Protein AF-A0A016WR14-F1 (afdb_monomer_lite)

Organism: NCBI:txid53326

Sequence (195 aa):
MCVYALDHVSLSLRLIMVVVATSSATGEHRYDVADDSHSAPVRPAAIIALNALHQILLDENDVYLLALLAPLADCEDDLGDEETQKLPLRLQYYEGKREDSVEVRQKLVEALYQLCATKHGREHLREKGAYAILRELDKATEGPAGFQPGMVNESGMKLLAAQQEHTLHALIGILIRHEDEMAIDVNVESLRSLQ

Secondary structure (DSSP, 8-state):
--SHHHHHHHHHHHHHHHHHHHTTSS---------------HHHHHHHHHHHHHHHHT-TT-HHHHHHHGGG--TT----HHHHHHS-TTTTT------S-HHHHHHHHHHHHHHTTSHHHHHHHHHTTHHHHHHHHHHHHHSTTS--TT-S-SSSHHHHHHHHHHHHHHHHHHHHS-HHHHPPPTT---GGG--

pLDDT: mean 72.84, std 23.34, range [28.61, 97.31]

Foldseek 3Di:
DPPVVVVVLVVLVVVVVVVVVVVVPPDDDDDDDDDDDDDPCPPPVVLVVLVVVLCVQLDPQCPNVCSLLLLLAAPPQPADPVLLVQADPCSNPDHDHHNPDPVSNLVSLVVLLSLLVDPVSLVSCLSNNVLSSLVSSLVVCPDPPNDDPPDDDDDPVVVVVVVSNVSSVVSNVSNVDDVVVVDDDPPDDDPVVVD

Structure (mmCIF, N/CA/C/O backbone):
data_AF-A0A016WR14-F1
#
_entry.id   AF-A0A016WR14-F1
#
loop_
_atom_site.group_PDB
_atom_site.id
_atom_site.type_symbol
_atom_site.label_atom_id
_atom_site.label_alt_id
_atom_site.label_comp_id
_atom_site.label_asym_id
_atom_site.label_entity_id
_atom_site.label_seq_id
_atom_site.pdbx_PDB_ins_code
_atom_site.Cartn_x
_atom_site.Cartn_y
_atom_site.Cartn_z
_atom_site.occupancy
_atom_site.B_iso_or_equiv
_atom_site.auth_seq_id
_atom_site.auth_comp_id
_atom_site.auth_asym_id
_atom_site.auth_atom_id
_atom_site.pdbx_PDB_model_num
ATOM 1 N N . MET A 1 1 ? 1.845 -19.978 -22.361 1.00 36.78 1 MET A N 1
ATOM 2 C CA . MET A 1 1 ? 1.240 -20.208 -21.028 1.00 36.78 1 MET A CA 1
ATOM 3 C C . MET A 1 1 ? 0.901 -18.904 -20.282 1.00 36.78 1 MET A C 1
ATOM 5 O O . MET A 1 1 ? 0.662 -18.953 -19.088 1.00 36.78 1 MET A O 1
ATOM 9 N N . CYS A 1 2 ? 0.774 -17.754 -20.964 1.00 30.83 2 CYS A N 1
ATOM 10 C CA . CYS A 1 2 ? 0.589 -16.439 -20.322 1.00 30.83 2 CYS A CA 1
ATOM 11 C C . CYS A 1 2 ? -0.874 -15.940 -20.289 1.00 30.83 2 CYS A C 1
ATOM 13 O O . CYS A 1 2 ? -1.119 -14.750 -20.158 1.00 30.83 2 CYS A O 1
ATOM 15 N N . VAL A 1 3 ? -1.860 -16.827 -20.467 1.00 28.61 3 VAL A N 1
ATOM 16 C CA . VAL A 1 3 ? -3.278 -16.422 -20.596 1.00 28.61 3 VAL A CA 1
ATOM 17 C C . VAL A 1 3 ? -4.034 -16.549 -19.263 1.00 28.61 3 VAL A C 1
ATOM 19 O O . VAL A 1 3 ? -4.950 -15.783 -19.005 1.00 28.61 3 VAL A O 1
ATOM 22 N N . TYR A 1 4 ? -3.590 -17.422 -18.349 1.00 33.47 4 TYR A N 1
ATOM 23 C CA . TYR A 1 4 ? -4.280 -17.668 -17.071 1.00 33.47 4 TYR A CA 1
ATOM 24 C C . TYR A 1 4 ? -4.021 -16.615 -15.978 1.00 33.47 4 TYR A C 1
ATOM 26 O O . TYR A 1 4 ? -4.794 -16.527 -15.028 1.00 33.47 4 TYR A O 1
ATOM 34 N N . ALA A 1 5 ? -2.960 -15.808 -16.088 1.00 36.12 5 ALA A N 1
ATOM 35 C CA . ALA A 1 5 ? -2.666 -14.761 -15.103 1.00 36.12 5 ALA A CA 1
ATOM 36 C C . ALA A 1 5 ? -3.574 -13.527 -15.274 1.00 36.12 5 ALA A C 1
ATOM 38 O O . ALA A 1 5 ? -3.966 -12.908 -14.289 1.00 36.12 5 ALA A O 1
ATOM 39 N N . LEU A 1 6 ? -3.970 -13.214 -16.513 1.00 34.97 6 LEU A N 1
ATOM 40 C CA . LEU A 1 6 ? -4.821 -12.062 -16.829 1.00 34.97 6 LEU A CA 1
ATOM 41 C C . LEU A 1 6 ? -6.291 -12.285 -16.429 1.00 34.97 6 LEU A C 1
ATOM 43 O O . LEU A 1 6 ? -6.956 -11.346 -15.989 1.00 34.97 6 LEU A O 1
ATOM 47 N N . ASP A 1 7 ? -6.785 -13.527 -16.484 1.00 34.53 7 ASP A N 1
ATOM 48 C CA . ASP A 1 7 ? -8.169 -13.845 -16.099 1.00 34.53 7 ASP A CA 1
ATOM 49 C C . ASP A 1 7 ? -8.410 -13.738 -14.581 1.00 34.53 7 ASP A C 1
ATOM 51 O O . ASP A 1 7 ? -9.475 -13.288 -14.149 1.00 34.53 7 ASP A O 1
ATOM 55 N N . HIS A 1 8 ? -7.413 -14.063 -13.748 1.00 42.47 8 HIS A N 1
ATOM 56 C CA . HIS A 1 8 ? -7.525 -13.912 -12.290 1.00 42.47 8 HIS A CA 1
ATOM 57 C C . HIS A 1 8 ? -7.481 -12.446 -11.836 1.00 42.47 8 HIS A C 1
ATOM 59 O O . HIS A 1 8 ? -8.205 -12.067 -10.912 1.00 42.47 8 HIS A O 1
ATOM 65 N N . VAL A 1 9 ? -6.699 -11.605 -12.520 1.00 44.97 9 VAL A N 1
ATOM 66 C CA . VAL A 1 9 ? -6.672 -10.153 -12.279 1.00 44.97 9 VAL A CA 1
ATOM 67 C C . VAL A 1 9 ? -8.018 -9.523 -12.672 1.00 44.97 9 VAL A C 1
ATOM 69 O O . VAL A 1 9 ? -8.554 -8.703 -11.926 1.00 44.97 9 VAL A O 1
ATOM 72 N N . SER A 1 10 ? -8.644 -9.984 -13.765 1.00 41.88 10 SER A N 1
ATOM 73 C CA . SER A 1 10 ? -9.967 -9.510 -14.208 1.00 41.88 10 SER A CA 1
ATOM 74 C C . SER A 1 10 ? -11.093 -9.798 -13.201 1.00 41.88 10 SER A C 1
ATOM 76 O O . SER A 1 10 ? -11.962 -8.948 -12.984 1.00 41.88 10 SER A O 1
ATOM 78 N N . LEU A 1 11 ? -11.076 -10.960 -12.533 1.00 40.50 11 LEU A N 1
ATOM 79 C CA . LEU A 1 11 ? -12.052 -11.272 -11.478 1.00 40.50 11 LEU A CA 1
ATOM 80 C C . LEU A 1 11 ? -11.843 -10.430 -10.210 1.00 40.50 11 LEU A C 1
ATOM 82 O O . LEU A 1 11 ? -12.826 -10.000 -9.605 1.00 40.50 11 LEU A O 1
ATOM 86 N N . SER A 1 12 ? -10.590 -10.163 -9.831 1.00 46.00 12 SER A N 1
ATOM 87 C CA . SER A 1 12 ? -10.273 -9.356 -8.646 1.00 46.00 12 SER A CA 1
ATOM 88 C C . SER A 1 12 ? -10.684 -7.887 -8.834 1.00 46.00 12 SER A C 1
ATOM 90 O O . SER A 1 12 ? -11.318 -7.298 -7.958 1.00 46.00 12 SER A O 1
ATOM 92 N N . LEU A 1 13 ? -10.467 -7.320 -10.032 1.00 44.22 13 LEU A N 1
ATOM 93 C CA . LEU A 1 13 ? -10.955 -5.977 -10.382 1.00 44.22 13 LEU A CA 1
ATOM 94 C C . LEU A 1 13 ? -12.489 -5.874 -10.403 1.00 44.22 13 LEU A C 1
ATOM 96 O O . LEU A 1 13 ? -13.036 -4.837 -10.022 1.00 44.22 13 LEU A O 1
ATOM 100 N N . ARG A 1 14 ? -13.208 -6.939 -10.790 1.00 42.03 14 ARG A N 1
ATOM 101 C CA . ARG A 1 14 ? -14.681 -6.962 -10.701 1.00 42.03 14 ARG A CA 1
ATOM 102 C C . ARG A 1 14 ? -15.169 -6.905 -9.256 1.00 42.03 14 ARG A C 1
ATOM 104 O O . ARG A 1 14 ? -16.174 -6.249 -8.996 1.00 42.03 14 ARG A O 1
ATOM 111 N N . LEU A 1 15 ? -14.457 -7.534 -8.320 1.00 42.19 15 LEU A N 1
ATOM 112 C CA . LEU A 1 15 ? -14.795 -7.472 -6.897 1.00 42.19 15 LEU A CA 1
ATOM 113 C C . LEU A 1 15 ? -14.558 -6.062 -6.325 1.00 42.19 15 LEU A C 1
ATOM 115 O O . LEU A 1 15 ? -15.411 -5.547 -5.604 1.00 42.19 15 LEU A O 1
ATOM 119 N N . ILE A 1 16 ? -13.472 -5.397 -6.737 1.00 49.22 16 ILE A N 1
ATOM 120 C CA . ILE A 1 16 ? -13.176 -3.997 -6.379 1.00 49.22 16 ILE A CA 1
ATOM 121 C C . ILE A 1 16 ? -14.274 -3.051 -6.899 1.00 49.22 16 ILE A C 1
ATOM 123 O O . ILE A 1 16 ? -14.754 -2.195 -6.155 1.00 49.22 16 ILE A O 1
ATOM 127 N N . MET A 1 17 ? -14.747 -3.238 -8.138 1.00 42.34 17 MET A N 1
ATOM 128 C CA . MET A 1 17 ? -15.849 -2.435 -8.688 1.00 42.34 17 MET A CA 1
ATOM 129 C C . MET A 1 17 ? -17.176 -2.640 -7.943 1.00 42.34 17 MET A C 1
ATOM 131 O O . MET A 1 17 ? -17.918 -1.676 -7.769 1.00 42.34 17 MET A O 1
ATOM 135 N N . VAL A 1 18 ? -17.475 -3.856 -7.470 1.00 44.59 18 VAL A N 1
ATOM 136 C CA . VAL A 1 18 ? -18.697 -4.123 -6.689 1.00 44.59 18 VAL A CA 1
ATOM 137 C C . VAL A 1 18 ? -18.649 -3.414 -5.333 1.00 44.59 18 VAL A C 1
ATOM 139 O O . VAL A 1 18 ? -19.642 -2.800 -4.944 1.00 44.59 18 VAL A O 1
ATOM 142 N N . VAL A 1 19 ? -17.503 -3.415 -4.642 1.00 47.03 19 VAL A N 1
ATOM 143 C CA . VAL A 1 19 ? -17.375 -2.708 -3.355 1.00 47.03 19 VAL A CA 1
ATOM 144 C C . VAL A 1 19 ? -17.515 -1.193 -3.546 1.00 47.03 19 VAL A C 1
ATOM 146 O O . VAL A 1 19 ? -18.291 -0.564 -2.827 1.00 47.03 19 VAL A O 1
ATOM 149 N N . VAL A 1 20 ? -16.875 -0.608 -4.566 1.00 42.66 20 VAL A N 1
ATOM 150 C CA . VAL A 1 20 ? -16.993 0.837 -4.852 1.00 42.66 20 VAL A CA 1
ATOM 151 C C . VAL A 1 20 ? -18.416 1.224 -5.295 1.00 42.66 20 VAL A C 1
ATOM 153 O O . VAL A 1 20 ? -18.928 2.261 -4.870 1.00 42.66 20 VAL A O 1
ATOM 156 N N . ALA A 1 21 ? -19.104 0.384 -6.079 1.00 38.44 21 ALA A N 1
ATOM 157 C CA . ALA A 1 21 ? -20.460 0.666 -6.565 1.00 38.44 21 ALA A CA 1
ATOM 158 C C . ALA A 1 21 ? -21.523 0.691 -5.451 1.00 38.44 21 ALA A C 1
ATOM 160 O O . ALA A 1 21 ? -22.470 1.476 -5.531 1.00 38.44 21 ALA A O 1
ATOM 161 N N . THR A 1 22 ? -21.361 -0.096 -4.380 1.00 38.59 22 THR A N 1
ATOM 162 C CA . THR A 1 22 ? -22.308 -0.065 -3.245 1.00 38.59 22 THR A CA 1
ATOM 163 C C . THR A 1 22 ? -22.276 1.245 -2.453 1.00 38.59 22 THR A C 1
ATOM 165 O O . THR A 1 22 ? -23.245 1.555 -1.764 1.00 38.59 22 THR A O 1
ATOM 168 N N . SER A 1 23 ? -21.228 2.061 -2.610 1.00 41.38 23 SER A N 1
ATOM 169 C CA . SER A 1 23 ? -21.127 3.382 -1.974 1.00 41.38 23 SER A CA 1
ATOM 170 C C . SER A 1 23 ? -21.892 4.481 -2.734 1.00 41.38 23 SER A C 1
ATOM 172 O O . SER A 1 23 ? -22.197 5.530 -2.175 1.00 41.38 23 SER A O 1
ATOM 174 N N . SER A 1 24 ? -22.243 4.254 -4.009 1.00 35.06 24 SER A N 1
ATOM 175 C CA . SER A 1 24 ? -22.880 5.271 -4.865 1.00 35.06 24 SER A CA 1
ATOM 176 C C . SER A 1 24 ? -24.410 5.137 -4.965 1.00 35.06 24 SER A C 1
ATOM 178 O O . SER A 1 24 ? -25.079 6.055 -5.426 1.00 35.06 24 SER A O 1
ATOM 180 N N . ALA A 1 25 ? -24.994 4.026 -4.498 1.00 36.09 25 ALA A N 1
ATOM 181 C CA . ALA A 1 25 ? -26.423 3.731 -4.668 1.00 36.09 25 ALA A CA 1
ATOM 182 C C . ALA A 1 25 ? -27.360 4.310 -3.583 1.00 36.09 25 ALA A C 1
ATOM 184 O O . ALA A 1 25 ? -28.572 4.116 -3.661 1.00 36.09 25 ALA A O 1
ATOM 185 N N . THR A 1 26 ? -26.859 5.046 -2.588 1.00 39.09 26 THR A N 1
ATOM 18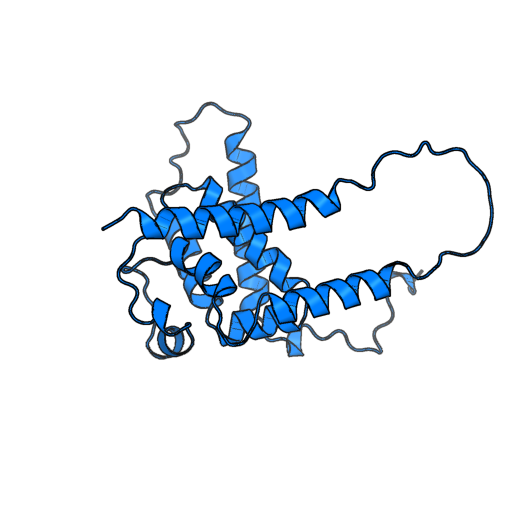6 C CA . THR A 1 26 ? -27.704 5.754 -1.606 1.00 39.09 26 THR A CA 1
ATOM 187 C C . THR A 1 26 ? -27.703 7.251 -1.897 1.00 39.09 26 THR A C 1
ATOM 189 O O . THR A 1 26 ? -27.057 8.027 -1.196 1.00 39.09 26 THR A O 1
ATOM 192 N N . GLY A 1 27 ? -28.376 7.658 -2.974 1.00 40.03 27 GLY A N 1
ATOM 193 C CA . GLY A 1 27 ? -28.281 9.032 -3.464 1.00 40.03 27 GLY A CA 1
ATOM 194 C C . GLY A 1 27 ? -29.479 9.550 -4.250 1.00 40.03 27 GLY A C 1
ATOM 195 O O . GLY A 1 27 ? -29.280 10.415 -5.085 1.00 40.03 27 GLY A O 1
ATOM 196 N N . GLU A 1 28 ? -30.703 9.082 -3.998 1.00 40.88 28 GLU A N 1
ATOM 197 C CA . GLU A 1 28 ? -31.915 9.738 -4.511 1.00 40.88 28 GLU A CA 1
ATOM 198 C C . GLU A 1 28 ? -33.052 9.643 -3.487 1.00 40.88 28 GLU A C 1
ATOM 200 O O . GLU A 1 28 ? -33.828 8.694 -3.469 1.00 40.88 28 GLU A O 1
ATOM 205 N N . HIS A 1 29 ? -33.161 10.647 -2.615 1.00 32.66 29 HIS A N 1
ATOM 206 C CA . HIS A 1 29 ? -34.467 11.083 -2.122 1.00 32.66 29 HIS A CA 1
ATOM 207 C C . HIS A 1 29 ? -34.407 12.539 -1.646 1.00 32.66 29 HIS A C 1
ATOM 209 O O . HIS A 1 29 ? -33.922 12.856 -0.566 1.00 32.66 29 HIS A O 1
ATOM 215 N N . ARG A 1 30 ? -34.880 13.416 -2.539 1.00 30.58 30 ARG A N 1
ATOM 216 C CA . ARG A 1 30 ? -35.682 14.625 -2.296 1.00 30.58 30 ARG A CA 1
ATOM 217 C C . ARG A 1 30 ? -35.795 15.044 -0.819 1.00 30.58 30 ARG A C 1
ATOM 219 O O . ARG A 1 30 ? -36.544 14.437 -0.061 1.00 30.58 30 ARG A O 1
ATOM 226 N N . TYR A 1 31 ? -35.096 16.117 -0.452 1.00 34.62 31 TYR A N 1
ATOM 227 C CA . TYR A 1 31 ? -35.290 16.800 0.824 1.00 34.62 31 TYR A CA 1
ATOM 228 C C . TYR A 1 31 ? -36.627 17.550 0.806 1.00 34.62 31 TYR A C 1
ATOM 230 O O . TYR A 1 31 ? -36.730 18.607 0.189 1.00 34.62 31 TYR A O 1
ATOM 238 N N . ASP A 1 32 ? -37.625 17.006 1.497 1.00 30.73 32 ASP A N 1
ATOM 239 C CA . ASP A 1 32 ? -38.736 17.785 2.040 1.00 30.73 32 ASP A CA 1
ATOM 240 C C . ASP A 1 32 ? -38.505 17.955 3.551 1.00 30.73 32 ASP A C 1
ATOM 242 O O . ASP A 1 32 ? -38.122 17.024 4.260 1.00 30.73 32 ASP A O 1
ATOM 246 N N . VAL A 1 33 ? -38.663 19.195 4.010 1.00 45.97 33 VAL A N 1
ATOM 247 C CA . VAL A 1 33 ? -38.400 19.663 5.376 1.00 45.97 33 VAL A CA 1
ATOM 248 C C . VAL A 1 33 ? -39.467 19.129 6.333 1.00 45.97 33 VAL A C 1
ATOM 250 O O . VAL A 1 33 ? -40.642 19.455 6.174 1.00 45.97 33 VAL A O 1
ATOM 253 N N . ALA A 1 34 ? -39.054 18.396 7.369 1.00 37.31 34 ALA A N 1
ATOM 254 C CA . ALA A 1 34 ? -39.805 18.270 8.614 1.00 37.31 34 ALA A CA 1
ATOM 255 C C . ALA A 1 34 ? -38.862 17.987 9.798 1.00 37.31 34 ALA A C 1
ATOM 257 O O . ALA A 1 34 ? -38.029 17.086 9.767 1.00 37.31 34 ALA A O 1
ATOM 258 N N . ASP A 1 35 ? -39.023 18.840 10.798 1.00 45.78 35 ASP A N 1
ATOM 259 C CA . ASP A 1 35 ? -38.523 18.835 12.170 1.00 45.78 35 ASP A CA 1
ATOM 260 C C . ASP A 1 35 ? -38.813 17.499 12.889 1.00 45.78 35 ASP A C 1
ATOM 262 O O . ASP A 1 35 ? -39.954 17.054 12.825 1.00 45.78 35 ASP A O 1
ATOM 266 N N . ASP A 1 36 ? -37.814 16.847 13.509 1.00 39.31 36 ASP A N 1
ATOM 267 C CA . ASP A 1 36 ? -37.863 16.336 14.898 1.00 39.31 36 ASP A CA 1
ATOM 268 C C . ASP A 1 36 ? -36.581 15.556 15.300 1.00 39.31 36 ASP A C 1
ATOM 270 O O . ASP A 1 36 ? -35.877 14.918 14.515 1.00 39.31 36 ASP A O 1
ATOM 274 N N . SER A 1 37 ? -36.306 15.631 16.591 1.00 48.09 37 SER A N 1
ATOM 275 C CA . SER A 1 37 ? -35.214 15.116 17.409 1.00 48.09 37 SER A CA 1
ATOM 276 C C . SER A 1 37 ? -34.992 13.583 17.423 1.00 48.09 37 SER A C 1
ATOM 278 O O . SER A 1 37 ? -35.771 12.845 18.010 1.00 48.09 37 SER A O 1
ATOM 280 N N . HIS A 1 38 ? -33.861 13.104 16.875 1.00 46.00 38 HIS A N 1
ATOM 281 C CA . HIS A 1 38 ? -32.998 11.996 17.370 1.00 46.00 38 HIS A CA 1
ATOM 282 C C . HIS A 1 38 ? -32.020 11.561 16.260 1.00 46.00 38 HIS A C 1
ATOM 284 O O . HIS A 1 38 ? -32.369 10.798 15.359 1.00 46.00 38 HIS A O 1
ATOM 290 N N . SER A 1 39 ? -30.758 11.997 16.325 1.00 43.06 39 SER A N 1
ATOM 291 C CA . SER A 1 39 ? -29.703 11.484 15.443 1.00 43.06 39 SER A CA 1
ATOM 292 C C . SER A 1 39 ? -29.273 10.083 15.898 1.00 43.06 39 SER A C 1
ATOM 294 O O . SER A 1 39 ? -28.400 9.906 16.746 1.00 43.06 39 SER A O 1
ATOM 296 N N . ALA A 1 40 ? -29.920 9.058 15.344 1.00 46.12 40 ALA A N 1
ATOM 297 C CA . ALA A 1 40 ? -29.561 7.662 15.575 1.00 46.12 40 ALA A CA 1
ATOM 298 C C . ALA A 1 40 ? -28.073 7.383 15.237 1.00 46.12 40 ALA A C 1
ATOM 300 O O . ALA A 1 40 ? -27.511 7.994 14.319 1.00 46.12 40 ALA A O 1
ATOM 301 N N . PRO A 1 41 ? -27.412 6.439 15.934 1.00 47.00 41 PRO A N 1
ATOM 302 C CA . PRO A 1 41 ? -25.995 6.144 15.761 1.00 47.00 41 PRO A CA 1
ATOM 303 C C . PRO A 1 41 ? -25.779 5.295 14.499 1.00 47.00 41 PRO A C 1
ATOM 305 O O . PRO A 1 41 ? -25.561 4.091 14.565 1.00 47.00 41 PRO A O 1
ATOM 308 N N . VAL A 1 42 ? -25.810 5.919 13.322 1.00 50.81 42 VAL A N 1
ATOM 309 C CA . VAL A 1 42 ? -25.504 5.233 12.048 1.00 50.81 42 VAL A CA 1
ATOM 310 C C . VAL A 1 42 ? -23.995 4.933 11.921 1.00 50.81 42 VAL A C 1
ATOM 312 O O . VAL A 1 42 ? -23.577 4.020 11.215 1.00 50.81 42 VAL A O 1
ATOM 315 N N . ARG A 1 43 ? -23.151 5.665 12.661 1.00 50.06 43 ARG A N 1
ATOM 316 C CA . ARG A 1 43 ? -21.680 5.616 12.566 1.00 50.06 43 ARG A CA 1
ATOM 317 C C . ARG A 1 43 ? -20.999 4.349 13.122 1.00 50.06 43 ARG A C 1
ATOM 319 O O . ARG A 1 43 ? -20.110 3.849 12.436 1.00 50.06 43 ARG A O 1
ATOM 326 N N . PRO A 1 44 ? -21.353 3.800 14.302 1.00 59.03 44 PRO A N 1
ATOM 327 C CA . PRO A 1 44 ? -20.662 2.621 14.829 1.00 59.03 44 PRO A CA 1
ATOM 328 C C . PRO A 1 44 ? -20.889 1.372 13.970 1.00 59.03 44 PRO A C 1
ATOM 330 O O . PRO A 1 44 ? -19.944 0.625 13.744 1.00 59.03 44 PRO A O 1
ATOM 333 N N . ALA A 1 45 ? -22.094 1.174 13.424 1.00 58.94 45 ALA A N 1
ATOM 334 C CA . ALA A 1 45 ? -22.398 0.006 12.594 1.00 58.94 45 ALA A CA 1
ATOM 335 C C . ALA A 1 45 ? -21.550 -0.040 11.310 1.00 58.94 45 ALA A C 1
ATOM 337 O O . ALA A 1 45 ? -21.037 -1.099 10.954 1.00 58.94 45 ALA A O 1
ATOM 338 N N . ALA A 1 46 ? -21.342 1.109 10.656 1.00 61.22 46 ALA A N 1
ATOM 339 C CA . ALA A 1 46 ? -20.516 1.203 9.453 1.00 61.22 46 ALA A CA 1
ATOM 340 C C . ALA A 1 46 ? -19.032 0.905 9.734 1.00 61.22 46 ALA A C 1
ATOM 342 O O . ALA A 1 46 ? -18.403 0.160 8.988 1.00 61.22 46 ALA A O 1
ATOM 343 N N . ILE A 1 47 ? -18.479 1.432 10.834 1.00 63.12 47 ILE A N 1
ATOM 344 C CA . ILE A 1 47 ? -17.083 1.173 11.230 1.00 63.12 47 ILE A CA 1
ATOM 345 C C . ILE A 1 47 ? -16.888 -0.302 11.608 1.00 63.12 47 ILE A C 1
ATOM 347 O O . ILE A 1 47 ? -15.890 -0.911 11.225 1.00 63.12 47 ILE A O 1
ATOM 351 N N . ILE A 1 48 ? -17.849 -0.894 12.324 1.00 64.06 48 ILE A N 1
ATOM 352 C CA . ILE A 1 48 ? -17.826 -2.319 12.685 1.00 64.06 48 ILE A CA 1
ATOM 353 C C . ILE A 1 48 ? -17.862 -3.192 11.425 1.00 64.06 48 ILE A C 1
ATOM 355 O O . ILE A 1 48 ? -17.060 -4.117 11.303 1.00 64.06 48 ILE A O 1
ATOM 359 N N . ALA A 1 49 ? -18.743 -2.876 10.470 1.00 75.00 49 ALA A N 1
ATOM 360 C CA . ALA A 1 49 ? -18.833 -3.595 9.201 1.00 75.00 49 ALA A CA 1
ATOM 361 C C . ALA A 1 49 ? -17.539 -3.481 8.378 1.00 75.00 49 ALA A C 1
ATOM 363 O O . ALA A 1 49 ? -17.071 -4.479 7.834 1.00 75.00 49 ALA A O 1
ATOM 364 N N . LEU A 1 50 ? -16.926 -2.293 8.340 1.00 75.25 50 LEU A N 1
ATOM 365 C CA . LEU A 1 50 ? -15.657 -2.071 7.648 1.00 75.25 50 LEU A CA 1
ATOM 366 C C . LEU A 1 50 ? -14.515 -2.884 8.272 1.00 75.25 50 LEU A C 1
ATOM 368 O O . LEU A 1 50 ? -13.745 -3.512 7.553 1.00 75.25 50 LEU A O 1
ATOM 372 N N . ASN A 1 51 ? -14.431 -2.921 9.605 1.00 77.56 51 ASN A N 1
ATOM 373 C CA . ASN A 1 51 ? -13.415 -3.707 10.305 1.00 77.56 51 ASN A CA 1
ATOM 374 C C . ASN A 1 51 ? -13.564 -5.211 10.033 1.00 77.56 51 ASN A C 1
ATOM 376 O O . ASN A 1 51 ? -12.572 -5.891 9.784 1.00 77.56 51 ASN A O 1
ATOM 380 N N . ALA A 1 52 ? -14.800 -5.719 10.033 1.00 82.94 52 ALA A N 1
ATOM 381 C CA . ALA A 1 52 ? -15.073 -7.110 9.683 1.00 82.94 52 ALA A CA 1
ATOM 382 C C . ALA A 1 52 ? -14.692 -7.418 8.225 1.00 82.94 52 ALA A C 1
ATOM 384 O O . ALA A 1 52 ? -14.101 -8.459 7.955 1.00 82.94 52 ALA A O 1
ATOM 385 N N . LEU A 1 53 ? -14.974 -6.506 7.287 1.00 89.44 53 LEU A N 1
ATOM 386 C 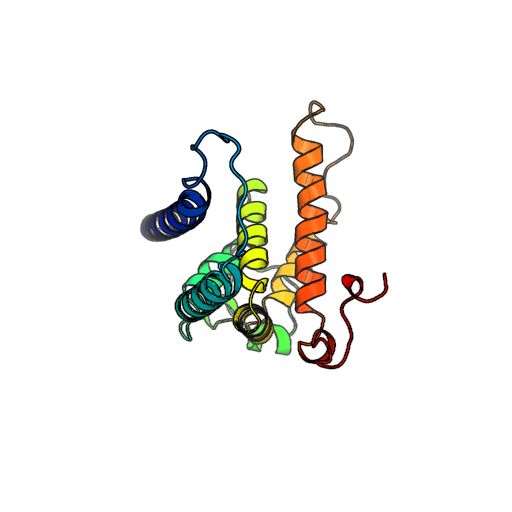CA . LEU A 1 53 ? -14.603 -6.682 5.883 1.00 89.44 53 LEU A CA 1
ATOM 387 C C . LEU A 1 53 ? -13.083 -6.686 5.686 1.00 89.44 53 LEU A C 1
ATOM 389 O O . LEU A 1 53 ? -12.569 -7.534 4.961 1.00 89.44 53 LEU A O 1
ATOM 393 N N . HIS A 1 54 ? -12.355 -5.776 6.337 1.00 91.25 54 HIS A N 1
ATOM 394 C CA . HIS A 1 54 ? -10.896 -5.730 6.227 1.00 91.25 54 HIS A CA 1
ATOM 395 C C . HIS A 1 54 ? -10.235 -6.989 6.787 1.00 91.25 54 HIS A C 1
ATOM 397 O O . HIS A 1 54 ? -9.291 -7.457 6.173 1.00 91.25 54 HIS A O 1
ATOM 403 N N . GLN A 1 55 ? -10.766 -7.583 7.860 1.00 92.06 55 GLN A N 1
ATOM 404 C CA . GLN A 1 55 ? -10.280 -8.876 8.368 1.00 92.06 55 GLN A CA 1
ATOM 405 C C . GLN A 1 55 ? -10.461 -10.026 7.372 1.00 92.06 55 GLN A C 1
ATOM 407 O O . GLN A 1 55 ? -9.670 -10.960 7.358 1.00 92.06 55 GLN A O 1
ATOM 412 N N . ILE A 1 56 ? -11.499 -9.972 6.532 1.00 92.62 56 ILE A N 1
ATOM 413 C CA . ILE A 1 56 ? -11.734 -10.983 5.492 1.00 92.62 56 ILE A CA 1
ATOM 414 C C . ILE A 1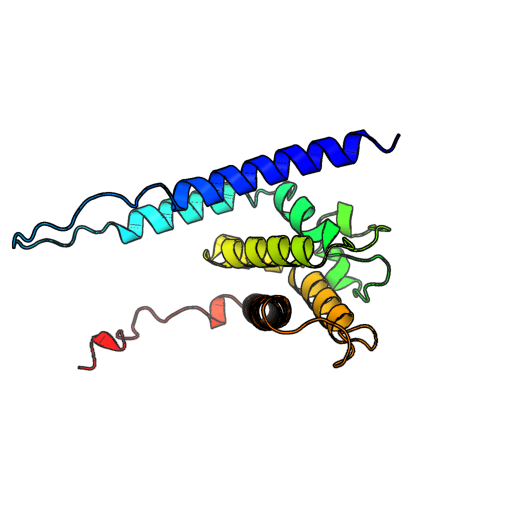 56 ? -10.817 -10.746 4.286 1.00 92.62 56 ILE A C 1
ATOM 416 O O . ILE A 1 56 ? -10.315 -11.699 3.699 1.00 92.62 56 ILE A O 1
ATOM 420 N N . LEU A 1 57 ? -10.626 -9.485 3.888 1.00 92.56 57 LEU A N 1
ATOM 421 C CA . LEU A 1 57 ? -9.774 -9.126 2.751 1.00 92.56 57 LEU A CA 1
ATOM 422 C C . LEU A 1 57 ? -8.280 -9.271 3.069 1.00 92.56 57 LEU A C 1
ATOM 424 O O . LEU A 1 57 ? -7.501 -9.595 2.179 1.00 92.56 57 LEU A O 1
ATOM 428 N N . LEU A 1 58 ? -7.880 -9.011 4.312 1.00 95.50 58 LEU A N 1
ATOM 429 C CA . LEU A 1 58 ? -6.506 -9.101 4.806 1.00 95.50 58 LEU A CA 1
ATOM 430 C C . LEU A 1 58 ? -6.358 -10.336 5.694 1.00 95.50 58 LEU A C 1
ATOM 432 O O . LEU A 1 58 ? -5.984 -10.259 6.860 1.00 95.50 58 LEU A O 1
ATOM 436 N N . ASP A 1 59 ? -6.709 -11.484 5.122 1.00 92.56 59 ASP A N 1
ATOM 437 C CA . ASP A 1 59 ? -6.551 -12.769 5.783 1.00 92.56 59 ASP A CA 1
ATOM 438 C C . ASP A 1 59 ? -5.082 -13.227 5.799 1.00 92.56 59 ASP A C 1
ATOM 440 O O . ASP A 1 59 ? -4.195 -12.650 5.167 1.00 92.56 59 ASP A O 1
ATOM 444 N N . GLU A 1 60 ? -4.812 -14.315 6.517 1.00 91.06 60 GLU A N 1
ATOM 445 C CA . GLU A 1 60 ? -3.461 -14.870 6.662 1.00 91.06 60 GLU A CA 1
ATOM 446 C C . GLU A 1 60 ? -2.849 -15.365 5.340 1.00 91.06 60 GLU A C 1
ATOM 448 O O . GLU A 1 60 ? -1.632 -15.530 5.251 1.00 91.06 60 GLU A O 1
ATOM 453 N N . ASN A 1 61 ? -3.671 -15.610 4.312 1.00 91.88 61 ASN A N 1
ATOM 454 C CA . ASN A 1 61 ? -3.198 -16.078 3.010 1.00 91.88 61 ASN A CA 1
ATOM 455 C C . ASN A 1 61 ? -2.607 -14.947 2.157 1.00 91.88 61 ASN A C 1
ATOM 457 O O . ASN A 1 61 ? -1.982 -15.229 1.131 1.00 91.88 61 ASN A O 1
ATOM 461 N N . ASP A 1 62 ? -2.835 -13.686 2.539 1.00 93.25 62 ASP A N 1
ATOM 462 C CA . ASP A 1 62 ? -2.357 -12.476 1.865 1.00 93.25 62 ASP A CA 1
ATOM 463 C C . ASP A 1 62 ? -2.712 -12.391 0.372 1.00 93.25 62 ASP A C 1
ATOM 465 O O . ASP A 1 62 ? -2.127 -11.592 -0.356 1.00 93.25 62 ASP A O 1
ATOM 469 N N . VAL A 1 63 ? -3.657 -13.193 -0.132 1.00 94.06 63 VAL A N 1
ATOM 470 C CA . VAL A 1 63 ? -3.904 -13.311 -1.582 1.00 94.06 63 VAL A CA 1
ATOM 471 C C . VAL A 1 63 ? -4.338 -11.972 -2.169 1.00 94.06 63 VAL A C 1
ATOM 473 O O . VAL A 1 63 ? -3.867 -11.574 -3.236 1.00 94.06 63 VAL A O 1
ATOM 476 N N . TYR A 1 64 ? -5.219 -11.265 -1.463 1.00 94.56 64 TYR A N 1
ATOM 477 C CA . TYR A 1 64 ? -5.708 -9.962 -1.892 1.00 94.56 64 TYR A CA 1
ATOM 478 C C . TYR A 1 64 ? -4.632 -8.881 -1.764 1.00 94.56 64 TYR A C 1
ATOM 480 O O . TYR A 1 64 ? -4.388 -8.151 -2.722 1.00 94.56 64 TYR A O 1
ATOM 488 N N . LEU A 1 65 ? -3.939 -8.816 -0.621 1.00 96.00 65 LEU A N 1
ATOM 489 C CA . LEU A 1 65 ? -2.852 -7.856 -0.419 1.00 96.00 65 LEU A CA 1
ATOM 490 C C . LEU A 1 65 ? -1.745 -8.037 -1.465 1.00 96.00 65 LEU A C 1
ATOM 492 O O . LEU A 1 65 ? -1.283 -7.066 -2.060 1.00 96.00 65 LEU A O 1
ATOM 496 N N . LEU A 1 66 ? -1.363 -9.283 -1.739 1.00 95.75 66 LEU A N 1
ATOM 497 C CA . LEU A 1 66 ? -0.393 -9.629 -2.768 1.00 95.75 66 LEU A CA 1
ATOM 498 C C . LEU A 1 66 ? -0.834 -9.144 -4.153 1.00 95.75 66 LEU A C 1
ATOM 500 O O . LEU A 1 66 ? -0.012 -8.615 -4.897 1.00 95.75 66 LEU A O 1
ATOM 504 N N . ALA A 1 67 ? -2.114 -9.303 -4.499 1.00 95.62 67 ALA A N 1
ATOM 505 C CA . ALA A 1 67 ? -2.650 -8.832 -5.774 1.00 95.62 67 ALA A CA 1
ATOM 506 C C . ALA A 1 67 ? -2.595 -7.300 -5.913 1.00 95.62 67 ALA A C 1
ATOM 508 O O . ALA A 1 67 ? -2.521 -6.804 -7.036 1.00 95.62 67 ALA A O 1
ATOM 509 N N . LEU A 1 68 ? -2.607 -6.562 -4.796 1.00 97.06 68 LEU A N 1
ATOM 510 C CA . LEU A 1 68 ? -2.428 -5.109 -4.788 1.00 97.06 68 LEU A CA 1
ATOM 511 C C . LEU A 1 68 ? -0.953 -4.693 -4.846 1.00 97.06 68 LEU A C 1
ATOM 513 O O . LEU A 1 68 ? -0.626 -3.734 -5.538 1.00 97.06 68 LEU A O 1
ATOM 517 N N . LEU A 1 69 ? -0.071 -5.393 -4.126 1.00 97.19 69 LEU A N 1
ATOM 518 C CA . LEU A 1 69 ? 1.347 -5.033 -4.011 1.00 97.19 69 LEU A CA 1
ATOM 519 C C . LEU A 1 69 ? 2.190 -5.483 -5.207 1.00 97.19 69 LEU A C 1
ATOM 521 O O . LEU A 1 69 ? 3.073 -4.743 -5.627 1.00 97.19 69 LEU A O 1
ATOM 525 N N . ALA A 1 70 ? 1.932 -6.663 -5.777 1.00 96.75 70 ALA A N 1
ATOM 526 C CA . ALA A 1 70 ? 2.754 -7.202 -6.864 1.00 96.75 70 ALA A CA 1
ATOM 527 C C . ALA A 1 70 ? 2.831 -6.287 -8.101 1.00 96.75 70 ALA A C 1
ATOM 529 O O . ALA A 1 70 ? 3.937 -6.072 -8.589 1.00 96.75 70 ALA A O 1
ATOM 530 N N . PRO A 1 71 ? 1.732 -5.669 -8.582 1.00 96.06 71 PRO A N 1
ATOM 531 C CA . PRO A 1 71 ? 1.811 -4.732 -9.704 1.00 96.06 71 PRO A CA 1
ATOM 532 C C . PRO A 1 71 ? 2.512 -3.405 -9.356 1.00 96.06 71 PRO A C 1
ATOM 534 O O . PRO A 1 71 ? 2.801 -2.614 -10.251 1.00 96.06 71 PRO A O 1
ATOM 537 N N . LEU A 1 72 ? 2.759 -3.125 -8.072 1.00 96.56 72 LEU A N 1
ATOM 538 C CA . LEU A 1 72 ? 3.468 -1.927 -7.606 1.00 96.56 72 LEU A CA 1
ATOM 539 C C . LEU A 1 72 ? 4.965 -2.170 -7.354 1.00 96.56 72 LEU A C 1
ATOM 541 O O . LEU A 1 72 ? 5.716 -1.200 -7.235 1.00 96.56 72 LEU A O 1
ATOM 545 N N . ALA A 1 73 ? 5.384 -3.434 -7.288 1.00 96.62 73 ALA A N 1
ATOM 546 C CA . ALA A 1 73 ? 6.762 -3.848 -7.052 1.00 96.62 73 ALA A CA 1
ATOM 547 C C . ALA A 1 73 ? 7.559 -3.969 -8.360 1.00 96.62 73 ALA A C 1
ATOM 549 O O . ALA A 1 73 ? 7.002 -4.299 -9.412 1.00 96.62 73 ALA A O 1
ATOM 550 N N . ASP A 1 74 ? 8.870 -3.753 -8.279 1.00 95.62 74 ASP A N 1
ATOM 551 C CA . ASP A 1 74 ? 9.828 -4.033 -9.352 1.00 95.62 74 ASP A CA 1
ATOM 552 C C . ASP A 1 74 ? 10.973 -4.916 -8.854 1.00 95.62 74 ASP A C 1
ATOM 554 O O . ASP A 1 74 ? 11.355 -4.850 -7.689 1.00 95.62 74 ASP A O 1
ATOM 558 N N . CYS A 1 75 ? 11.574 -5.705 -9.741 1.00 94.38 75 CYS A N 1
ATOM 559 C CA . CYS A 1 75 ? 12.785 -6.454 -9.411 1.00 94.38 75 CYS A CA 1
ATOM 560 C C . CYS A 1 75 ? 14.026 -5.566 -9.203 1.00 94.38 75 CYS A C 1
ATOM 562 O O . CYS A 1 75 ? 14.995 -6.036 -8.617 1.00 94.38 75 CYS A O 1
ATOM 564 N N . GLU A 1 76 ? 14.019 -4.308 -9.669 1.00 93.50 76 GLU A N 1
ATOM 565 C CA . GLU A 1 76 ? 15.101 -3.343 -9.383 1.00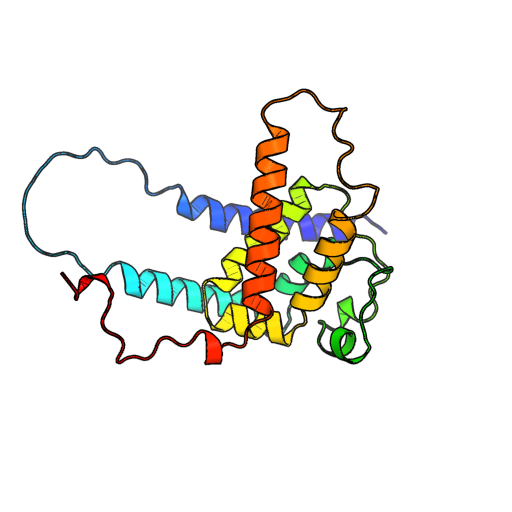 93.50 76 GLU A CA 1
ATOM 566 C C . GLU A 1 76 ? 14.928 -2.613 -8.040 1.00 93.50 76 GLU A C 1
ATOM 568 O O . GLU A 1 76 ? 15.685 -1.685 -7.752 1.00 93.50 76 GLU A O 1
ATOM 573 N N . ASP A 1 77 ? 13.913 -2.967 -7.249 1.00 94.56 77 ASP A N 1
ATOM 574 C CA . ASP A 1 77 ? 13.640 -2.301 -5.978 1.00 94.56 77 ASP A CA 1
ATOM 575 C C . ASP A 1 77 ? 14.732 -2.595 -4.950 1.00 94.56 77 ASP A C 1
ATOM 577 O O . ASP A 1 77 ? 15.098 -3.745 -4.706 1.00 94.56 77 ASP A O 1
ATOM 581 N N . ASP A 1 78 ? 15.240 -1.535 -4.319 1.00 94.56 78 ASP A N 1
ATOM 582 C CA . ASP A 1 78 ? 16.301 -1.628 -3.318 1.00 94.56 78 ASP A CA 1
ATOM 583 C C . ASP A 1 78 ? 15.695 -1.945 -1.945 1.00 94.56 78 ASP A C 1
ATOM 585 O O . ASP A 1 78 ? 15.430 -1.064 -1.117 1.00 94.56 78 ASP A O 1
ATOM 589 N N . LEU A 1 79 ? 15.392 -3.229 -1.747 1.00 95.38 79 LEU A N 1
ATOM 590 C CA . LEU A 1 79 ? 14.815 -3.771 -0.520 1.00 95.38 79 LEU A CA 1
ATOM 591 C C . LEU A 1 79 ? 15.895 -4.488 0.290 1.00 95.38 79 LEU A C 1
ATOM 593 O O . LEU A 1 79 ? 16.508 -5.448 -0.176 1.00 95.38 79 LEU A O 1
ATOM 597 N N . GLY A 1 80 ? 16.101 -4.061 1.536 1.00 94.69 80 GLY A N 1
ATOM 598 C CA . GLY A 1 80 ? 17.014 -4.760 2.444 1.00 94.69 80 GLY A CA 1
ATOM 599 C C . GLY A 1 80 ? 16.497 -6.150 2.841 1.00 94.69 80 GLY A C 1
ATOM 600 O O . GLY A 1 80 ? 15.303 -6.437 2.733 1.00 94.69 80 GLY A O 1
ATOM 601 N N . ASP A 1 81 ? 17.374 -7.003 3.377 1.00 95.19 81 ASP A N 1
ATOM 602 C CA . ASP A 1 81 ? 17.020 -8.374 3.789 1.00 95.19 81 ASP A CA 1
ATOM 603 C C . ASP A 1 81 ? 15.857 -8.406 4.797 1.00 95.19 81 ASP A C 1
ATOM 605 O O . ASP A 1 81 ? 14.919 -9.191 4.655 1.00 95.19 81 ASP A O 1
ATOM 609 N N . GLU A 1 82 ? 15.876 -7.514 5.793 1.00 95.44 82 GLU A N 1
ATOM 610 C CA . GLU A 1 82 ? 14.817 -7.426 6.808 1.00 95.44 82 GLU A CA 1
ATOM 611 C C . GLU A 1 82 ? 13.477 -6.952 6.229 1.00 95.44 82 GLU A C 1
ATOM 613 O O . GLU A 1 82 ? 12.414 -7.342 6.715 1.00 95.44 82 GLU A O 1
ATOM 618 N N . GLU A 1 83 ? 13.507 -6.098 5.203 1.00 95.81 83 GLU A N 1
ATOM 619 C CA . GLU A 1 83 ? 12.300 -5.621 4.524 1.00 95.81 83 GLU A CA 1
ATOM 620 C C . GLU A 1 83 ? 11.722 -6.725 3.646 1.00 95.81 83 GLU A C 1
ATOM 622 O O . GLU A 1 83 ? 10.528 -7.017 3.725 1.00 95.81 83 GLU A O 1
ATOM 627 N N . THR A 1 84 ? 12.588 -7.402 2.893 1.00 95.81 84 THR A N 1
ATOM 628 C CA . THR A 1 84 ? 12.238 -8.543 2.049 1.00 95.81 84 THR A CA 1
ATOM 629 C C . THR A 1 84 ? 11.634 -9.673 2.877 1.00 95.81 84 THR A C 1
ATOM 631 O O . THR A 1 84 ? 10.595 -10.212 2.507 1.00 95.81 84 THR A O 1
ATOM 634 N N . GLN A 1 85 ? 12.199 -9.989 4.046 1.00 96.19 85 GLN A N 1
ATOM 635 C CA . GLN A 1 85 ? 11.696 -11.062 4.909 1.00 96.19 85 GLN A CA 1
ATOM 636 C C . GLN A 1 85 ? 10.261 -10.822 5.415 1.00 96.19 85 GLN A C 1
ATOM 638 O O . GLN A 1 85 ? 9.538 -11.786 5.682 1.00 96.19 85 GLN A O 1
ATOM 643 N N . LYS A 1 86 ? 9.831 -9.559 5.537 1.00 95.88 86 LYS A N 1
ATOM 644 C CA . LYS A 1 86 ? 8.461 -9.200 5.948 1.00 95.88 86 LYS A CA 1
ATOM 645 C C . LYS A 1 86 ? 7.435 -9.390 4.835 1.00 95.88 86 LYS A C 1
ATOM 647 O O . LYS A 1 86 ? 6.250 -9.551 5.122 1.00 95.88 86 LYS A O 1
ATOM 652 N N . LEU A 1 87 ? 7.861 -9.349 3.575 1.00 96.56 87 LEU A N 1
ATOM 653 C CA . LEU A 1 87 ? 6.944 -9.452 2.448 1.00 96.56 87 LEU A CA 1
ATOM 654 C C . LEU A 1 87 ? 6.271 -10.833 2.402 1.00 96.56 87 LEU A C 1
ATOM 656 O O . LEU A 1 87 ? 6.890 -11.837 2.776 1.00 96.56 87 LEU A O 1
ATOM 660 N N . PRO A 1 88 ? 5.034 -10.929 1.876 1.00 94.69 88 PRO A N 1
ATOM 661 C CA . PRO A 1 88 ? 4.429 -12.208 1.526 1.00 94.69 88 PRO A CA 1
ATOM 662 C C . PRO A 1 88 ? 5.387 -13.053 0.680 1.00 94.69 88 PRO A C 1
ATOM 664 O O . PRO A 1 88 ? 6.061 -12.526 -0.203 1.00 94.69 88 PRO A O 1
ATOM 667 N N . LEU A 1 89 ? 5.413 -14.372 0.896 1.00 92.50 89 LEU A N 1
ATOM 668 C CA . LEU A 1 89 ? 6.423 -15.281 0.326 1.00 92.50 89 LEU A CA 1
ATOM 669 C C . LEU A 1 89 ? 6.635 -15.121 -1.192 1.00 92.50 89 LEU A C 1
ATOM 671 O O . LEU A 1 89 ? 7.752 -15.233 -1.685 1.00 92.50 89 LEU A O 1
ATOM 675 N N . ARG A 1 90 ? 5.562 -14.842 -1.942 1.00 91.62 90 ARG A N 1
ATOM 676 C CA . ARG A 1 90 ? 5.620 -14.642 -3.399 1.00 91.62 90 ARG A CA 1
ATOM 677 C C . ARG A 1 90 ? 6.329 -13.354 -3.827 1.00 91.62 90 ARG A C 1
ATOM 679 O O . ARG A 1 90 ? 6.799 -13.305 -4.956 1.00 91.62 90 ARG A O 1
ATOM 686 N N . LEU A 1 91 ? 6.393 -12.340 -2.964 1.00 95.06 91 LEU A N 1
ATOM 687 C CA . LEU A 1 91 ? 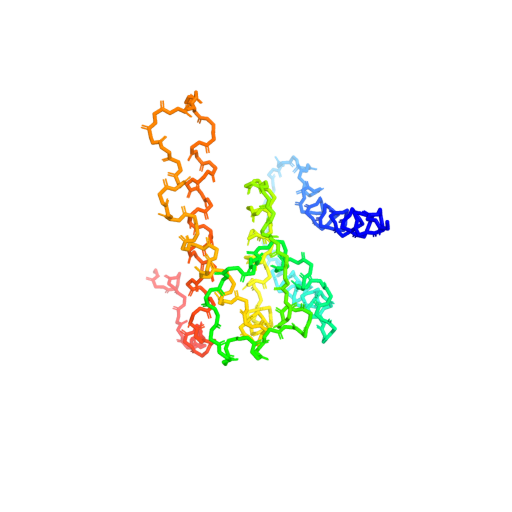7.113 -11.094 -3.233 1.00 95.06 91 LEU A CA 1
ATOM 688 C C . LEU A 1 91 ? 8.591 -11.159 -2.854 1.00 95.06 91 LEU A C 1
ATOM 690 O O . LEU A 1 91 ? 9.382 -10.434 -3.440 1.00 95.06 91 LEU A O 1
ATOM 694 N N . GLN A 1 92 ? 8.977 -12.056 -1.944 1.00 94.88 92 GLN A N 1
ATOM 695 C CA . GLN A 1 92 ? 10.380 -12.207 -1.524 1.00 94.88 92 GLN A CA 1
ATOM 696 C C . GLN A 1 92 ? 11.313 -12.620 -2.672 1.00 94.88 92 GLN A C 1
ATOM 698 O O . GLN A 1 92 ? 12.508 -12.361 -2.623 1.00 94.88 92 GLN A O 1
ATOM 703 N N . TYR A 1 93 ? 10.758 -13.268 -3.699 1.00 91.38 93 TYR A N 1
ATOM 704 C CA . TYR A 1 93 ? 11.475 -13.745 -4.885 1.00 91.38 93 TYR A CA 1
ATOM 705 C C . TYR A 1 93 ? 10.845 -13.191 -6.169 1.00 91.38 93 TYR A C 1
ATOM 707 O O . TYR A 1 93 ? 10.746 -13.889 -7.179 1.00 91.38 93 TYR A O 1
ATOM 715 N N . TYR A 1 94 ? 10.308 -11.972 -6.108 1.00 91.50 94 TYR A N 1
ATOM 716 C CA . TYR A 1 94 ? 9.633 -11.364 -7.246 1.00 91.50 94 TYR A CA 1
ATOM 717 C C . TYR A 1 94 ? 10.638 -10.885 -8.295 1.00 91.50 94 TYR A C 1
ATOM 719 O O . TYR A 1 94 ? 11.452 -10.009 -8.035 1.00 91.50 94 TYR A O 1
ATOM 727 N N . GLU A 1 95 ? 10.540 -11.429 -9.506 1.00 92.62 95 GLU A N 1
ATOM 728 C CA . GLU A 1 95 ? 11.353 -11.025 -10.666 1.00 92.62 95 GLU A CA 1
ATOM 729 C C . GLU A 1 95 ? 10.534 -10.231 -11.704 1.00 92.62 95 GLU A C 1
ATOM 731 O O . GLU A 1 95 ? 10.926 -10.096 -12.863 1.00 92.62 95 GLU A O 1
ATOM 736 N N . GLY A 1 96 ? 9.341 -9.765 -11.324 1.00 93.19 96 GLY A N 1
ATOM 737 C CA . GLY A 1 96 ? 8.459 -9.022 -12.218 1.00 93.19 96 GLY A CA 1
ATOM 738 C C . GLY A 1 96 ? 8.805 -7.536 -12.319 1.00 93.19 96 GLY A C 1
ATOM 739 O O . GLY A 1 96 ? 9.717 -7.028 -11.670 1.00 93.19 96 GLY A O 1
ATOM 740 N N . LYS A 1 97 ? 8.030 -6.832 -13.143 1.00 94.44 97 LYS A N 1
ATOM 741 C CA . LYS A 1 97 ? 8.101 -5.378 -13.314 1.00 94.44 97 LYS A CA 1
ATOM 742 C C . LYS A 1 97 ? 6.830 -4.719 -12.810 1.00 94.44 97 LYS A C 1
ATOM 744 O O . LYS A 1 97 ? 5.779 -5.367 -12.747 1.00 94.44 97 LYS A O 1
ATOM 749 N N . ARG A 1 98 ? 6.941 -3.432 -12.485 1.00 94.50 98 ARG A N 1
ATOM 750 C CA . ARG A 1 98 ? 5.777 -2.607 -12.159 1.00 94.50 98 ARG A CA 1
ATOM 751 C C . ARG A 1 98 ? 4.798 -2.577 -13.320 1.00 94.50 98 ARG A C 1
ATOM 753 O O . ARG A 1 98 ? 5.181 -2.626 -14.484 1.00 94.50 98 ARG A O 1
ATOM 760 N N . GLU A 1 99 ? 3.528 -2.432 -12.980 1.00 94.06 99 GLU A N 1
ATOM 761 C CA . GLU A 1 99 ? 2.480 -2.120 -13.941 1.00 94.06 99 GLU A CA 1
ATOM 762 C C . GLU A 1 99 ? 2.817 -0.815 -14.669 1.00 94.06 99 GLU A C 1
ATOM 764 O O . GLU A 1 99 ? 3.041 0.204 -14.016 1.00 94.06 99 GLU A O 1
ATOM 769 N N . ASP A 1 100 ? 2.823 -0.823 -16.002 1.00 89.00 100 ASP A N 1
ATOM 770 C CA . ASP A 1 100 ? 3.187 0.338 -16.825 1.00 89.00 100 ASP A CA 1
ATOM 771 C C . ASP A 1 100 ? 2.150 1.463 -16.713 1.00 89.00 100 ASP A C 1
ATOM 773 O O . ASP A 1 100 ? 2.495 2.654 -16.697 1.00 89.00 100 ASP A O 1
ATOM 777 N N . SER A 1 101 ? 0.870 1.093 -16.599 1.00 88.69 101 SER A N 1
ATOM 778 C CA . SER A 1 101 ? -0.231 2.048 -16.534 1.00 88.69 101 SER A CA 1
ATOM 779 C C . SER A 1 101 ? -0.221 2.837 -15.225 1.00 88.69 101 SER A C 1
ATOM 781 O O . SER A 1 101 ? -0.551 2.323 -14.153 1.00 88.69 101 SER A O 1
ATOM 783 N N . VAL A 1 102 ? 0.086 4.135 -15.331 1.00 87.62 102 VAL A N 1
ATOM 784 C CA . VAL A 1 102 ? 0.027 5.083 -14.207 1.00 87.62 102 VAL A CA 1
ATOM 785 C C . VAL A 1 102 ? -1.346 5.031 -13.540 1.00 87.62 102 VAL A C 1
ATOM 787 O O . VAL A 1 102 ? -1.408 4.916 -12.321 1.00 87.62 102 VAL A O 1
ATOM 790 N N . GLU A 1 103 ? -2.428 5.048 -14.329 1.00 84.75 103 GLU A N 1
ATOM 791 C CA . GLU A 1 103 ? -3.821 5.030 -13.855 1.00 84.75 103 GLU A CA 1
ATOM 792 C C . GLU A 1 103 ? -4.117 3.813 -12.968 1.00 84.75 103 GLU A C 1
ATOM 794 O O . GLU A 1 103 ? -4.712 3.943 -11.895 1.00 84.75 103 GLU A O 1
ATOM 799 N N . VAL A 1 104 ? -3.647 2.630 -13.379 1.00 87.38 104 VAL A N 1
ATOM 800 C CA . VAL A 1 104 ? -3.817 1.397 -12.601 1.00 87.38 104 VAL A CA 1
ATOM 801 C C . VAL A 1 104 ? -3.034 1.486 -11.296 1.00 87.38 104 VAL A C 1
ATOM 803 O O . VAL A 1 104 ? -3.601 1.211 -10.237 1.00 87.38 104 VAL A O 1
ATOM 806 N N . ARG A 1 105 ? -1.779 1.957 -11.333 1.00 93.38 105 ARG A N 1
ATOM 807 C CA . ARG A 1 105 ? -0.995 2.175 -10.108 1.00 93.38 105 ARG A CA 1
ATOM 808 C C . ARG A 1 105 ? -1.707 3.125 -9.138 1.00 93.38 105 ARG A C 1
ATOM 810 O O . ARG A 1 105 ? -1.716 2.850 -7.940 1.00 93.38 105 ARG A O 1
ATOM 817 N N . GLN A 1 106 ? -2.370 4.184 -9.621 1.00 88.19 106 GLN A N 1
ATOM 818 C CA . GLN A 1 106 ? -3.144 5.082 -8.741 1.00 88.19 106 GLN A CA 1
ATOM 819 C C . GLN A 1 106 ? -4.290 4.359 -8.052 1.00 88.19 106 GLN A C 1
ATOM 821 O O . GLN A 1 106 ? -4.460 4.506 -6.845 1.00 88.19 106 GLN A O 1
ATOM 826 N N . LYS A 1 107 ? -5.040 3.529 -8.781 1.00 89.81 107 LYS A N 1
ATOM 827 C CA . LYS A 1 107 ? -6.155 2.777 -8.192 1.00 89.81 107 LYS A CA 1
ATOM 828 C C . LYS A 1 107 ? -5.705 1.753 -7.161 1.00 89.81 107 LYS A C 1
ATOM 830 O O . LYS A 1 107 ? -6.394 1.566 -6.161 1.00 89.81 107 LYS A O 1
ATOM 835 N N . LEU A 1 108 ? -4.537 1.151 -7.352 1.00 95.06 108 LEU A N 1
ATOM 836 C CA . LEU A 1 108 ? -3.947 0.252 -6.363 1.00 95.06 108 LEU A CA 1
ATOM 837 C C . LEU A 1 108 ? -3.511 1.006 -5.096 1.00 95.06 108 LEU A C 1
ATOM 839 O O . LEU A 1 108 ? -3.821 0.566 -3.990 1.00 95.06 108 LEU A O 1
ATOM 843 N N . VAL A 1 109 ? -2.874 2.174 -5.242 1.00 95.44 109 VAL A N 1
ATOM 844 C CA . VAL A 1 109 ? -2.498 3.032 -4.102 1.00 95.44 109 VAL A CA 1
ATOM 845 C C . VAL A 1 109 ? -3.735 3.541 -3.352 1.00 95.44 109 VAL A C 1
ATOM 847 O O . VAL A 1 109 ? -3.774 3.478 -2.125 1.00 95.44 109 VAL A O 1
ATOM 850 N N . GLU A 1 110 ? -4.776 3.983 -4.063 1.00 91.00 110 GLU A N 1
ATOM 851 C CA . GLU A 1 110 ? -6.060 4.375 -3.465 1.00 91.00 110 GLU A CA 1
ATOM 852 C C . GLU A 1 110 ? -6.695 3.210 -2.687 1.00 91.00 110 GLU A C 1
ATOM 854 O O . GLU A 1 110 ? -7.182 3.410 -1.575 1.00 91.00 110 GLU A O 1
ATOM 859 N N . ALA A 1 111 ? -6.659 1.987 -3.228 1.00 94.38 111 ALA A N 1
ATOM 860 C CA . ALA A 1 111 ? -7.188 0.804 -2.551 1.00 94.38 111 ALA A CA 1
ATOM 861 C C . ALA A 1 111 ? -6.426 0.491 -1.251 1.00 94.38 111 ALA A C 1
ATOM 863 O O . ALA A 1 111 ? -7.052 0.254 -0.217 1.00 94.38 111 ALA A O 1
ATOM 864 N N . LEU A 1 112 ? -5.089 0.552 -1.273 1.00 96.56 112 LEU A N 1
ATOM 865 C CA . LEU A 1 112 ? -4.263 0.401 -0.068 1.00 96.56 112 LEU A CA 1
ATOM 866 C C . LEU A 1 112 ? -4.554 1.505 0.959 1.00 96.56 112 LEU A C 1
ATOM 868 O O . LEU A 1 112 ? -4.658 1.229 2.153 1.00 96.56 112 LEU A O 1
ATOM 872 N N . TYR A 1 113 ? -4.768 2.740 0.501 1.00 94.50 113 TYR A N 1
ATOM 873 C CA . TYR A 1 113 ? -5.167 3.846 1.368 1.00 94.50 113 TYR A CA 1
ATOM 874 C C . TYR A 1 113 ? -6.520 3.603 2.052 1.00 94.50 113 TYR A C 1
ATOM 876 O O . TYR A 1 113 ? -6.653 3.866 3.248 1.00 94.50 113 TYR A O 1
ATOM 884 N N . GLN A 1 114 ? -7.507 3.035 1.350 1.00 91.56 114 GLN A N 1
ATOM 885 C CA . GLN A 1 114 ? -8.789 2.668 1.966 1.00 91.56 114 GLN A CA 1
ATOM 886 C C . GLN A 1 114 ? -8.634 1.578 3.038 1.00 91.56 114 GLN A C 1
ATOM 888 O O . GLN A 1 114 ? -9.268 1.664 4.090 1.00 91.56 114 GLN A O 1
ATOM 893 N N . LEU A 1 115 ? -7.752 0.592 2.831 1.00 94.12 115 LEU A N 1
ATOM 894 C CA . LEU A 1 115 ? -7.485 -0.456 3.827 1.00 94.12 115 LEU A CA 1
ATOM 895 C C . LEU A 1 115 ? -6.937 0.117 5.148 1.00 94.12 115 LEU A C 1
ATOM 897 O O . LEU A 1 115 ? -7.261 -0.376 6.234 1.00 94.12 115 LEU A O 1
ATOM 901 N N . CYS A 1 116 ? -6.203 1.231 5.082 1.00 93.25 116 CYS A N 1
ATOM 902 C CA . CYS A 1 116 ? -5.694 1.953 6.251 1.00 93.25 116 CYS A CA 1
ATOM 903 C C . CYS A 1 116 ? -6.774 2.658 7.098 1.00 93.25 116 CYS A C 1
ATOM 905 O O . CYS A 1 116 ? -6.466 3.160 8.186 1.00 93.25 116 CYS A O 1
ATOM 907 N N . ALA A 1 117 ? -8.043 2.671 6.670 1.00 89.44 117 ALA A N 1
ATOM 908 C CA . ALA A 1 117 ? -9.145 3.246 7.447 1.00 89.44 117 ALA A CA 1
ATOM 909 C C . ALA A 1 117 ? -9.378 2.527 8.792 1.00 89.44 117 ALA A C 1
ATOM 911 O O . ALA A 1 117 ? -9.919 3.111 9.732 1.00 89.44 117 ALA A O 1
ATOM 912 N N . THR A 1 118 ? -8.944 1.271 8.914 1.00 89.19 118 THR A N 1
ATOM 913 C CA . THR A 1 118 ? -9.081 0.463 10.137 1.00 89.19 118 THR A CA 1
ATOM 914 C C . THR A 1 118 ? -7.729 0.189 10.777 1.00 89.19 118 THR A C 1
ATOM 916 O O . THR A 1 118 ? -6.739 0.041 10.064 1.00 89.19 118 THR A O 1
ATOM 919 N N . LYS A 1 119 ? -7.707 0.023 12.105 1.00 90.75 119 LYS A N 1
ATOM 920 C CA . LYS A 1 119 ? -6.505 -0.390 12.843 1.00 90.75 119 LYS A CA 1
ATOM 921 C C . LYS A 1 119 ? -5.912 -1.693 12.288 1.00 90.75 119 LYS A C 1
ATOM 923 O O . LYS A 1 119 ? -4.741 -1.709 11.935 1.00 90.75 119 LYS A O 1
ATOM 928 N N . HIS A 1 120 ? -6.749 -2.720 12.118 1.00 92.56 120 HIS A N 1
ATOM 929 C CA . HIS A 1 120 ? -6.331 -4.017 11.582 1.00 92.56 120 HIS A CA 1
ATOM 930 C C . HIS A 1 120 ? -5.631 -3.886 10.223 1.00 92.56 120 HIS A C 1
ATOM 932 O O . HIS A 1 120 ? -4.539 -4.407 10.043 1.00 92.56 120 HIS A O 1
ATOM 938 N N . GLY A 1 121 ? -6.209 -3.119 9.291 1.00 94.44 121 GLY A N 1
ATOM 939 C CA . GLY A 1 121 ? -5.584 -2.904 7.988 1.00 94.44 121 GLY A CA 1
ATOM 940 C C . GLY A 1 121 ? -4.223 -2.211 8.068 1.00 94.44 121 GLY A C 1
ATOM 941 O O . GLY A 1 121 ? -3.286 -2.639 7.402 1.00 94.44 121 GLY A O 1
ATOM 942 N N . ARG A 1 122 ? -4.066 -1.191 8.923 1.00 94.94 122 ARG A N 1
ATOM 943 C CA . ARG A 1 122 ? -2.763 -0.530 9.106 1.00 94.94 122 ARG A CA 1
ATOM 944 C C . ARG A 1 122 ? -1.718 -1.464 9.715 1.00 94.94 122 ARG A C 1
ATOM 946 O O . ARG A 1 122 ? -0.575 -1.451 9.273 1.00 94.94 122 ARG A O 1
ATOM 953 N N . GLU A 1 123 ? -2.089 -2.256 10.718 1.00 94.38 123 GLU A N 1
ATOM 954 C CA . GLU A 1 123 ? -1.200 -3.250 11.335 1.00 94.38 123 GLU A CA 1
ATOM 955 C C . GLU A 1 123 ? -0.769 -4.306 10.312 1.00 94.38 123 GLU A C 1
ATOM 957 O O . GLU A 1 123 ? 0.428 -4.469 10.080 1.00 94.38 123 GLU A O 1
ATOM 962 N N . HIS A 1 124 ? -1.725 -4.911 9.600 1.00 96.00 124 HIS A N 1
ATOM 963 C CA . HIS A 1 124 ? -1.453 -5.952 8.606 1.00 96.00 124 HIS A CA 1
ATOM 964 C C . HIS A 1 124 ? -0.556 -5.448 7.467 1.00 96.00 124 HIS A C 1
ATOM 966 O O . HIS A 1 124 ? 0.410 -6.108 7.093 1.00 96.00 124 HIS A O 1
ATOM 972 N N . LEU A 1 125 ? -0.807 -4.242 6.941 1.00 96.75 125 LEU A N 1
ATOM 973 C CA . LEU A 1 125 ? 0.038 -3.652 5.892 1.00 96.75 125 LEU A CA 1
ATOM 974 C C . LEU A 1 125 ? 1.476 -3.387 6.378 1.00 96.75 125 LEU A C 1
ATOM 976 O O . LEU A 1 125 ? 2.422 -3.595 5.612 1.00 96.75 125 LEU A O 1
ATOM 980 N N . ARG A 1 126 ? 1.667 -2.947 7.631 1.00 95.31 126 ARG A N 1
ATOM 981 C CA . ARG A 1 126 ? 3.009 -2.750 8.213 1.00 95.31 126 ARG A CA 1
ATOM 982 C C . ARG A 1 126 ? 3.734 -4.076 8.421 1.00 95.31 126 ARG A C 1
ATOM 984 O O . ARG A 1 126 ? 4.908 -4.186 8.070 1.00 95.31 126 ARG A O 1
ATOM 991 N N . GLU A 1 127 ? 3.039 -5.075 8.959 1.00 95.44 127 GLU A N 1
ATOM 992 C CA . GLU A 1 127 ? 3.588 -6.413 9.201 1.00 95.44 127 GLU A CA 1
ATOM 993 C C . GLU A 1 127 ? 4.040 -7.090 7.906 1.00 95.44 127 GLU A C 1
ATOM 995 O O . GLU A 1 127 ? 5.097 -7.716 7.879 1.00 95.44 127 GLU A O 1
ATOM 1000 N N . LYS A 1 128 ? 3.287 -6.896 6.817 1.00 96.62 128 LYS A N 1
ATOM 1001 C CA . LYS A 1 128 ? 3.570 -7.468 5.492 1.00 96.62 128 LYS A CA 1
ATOM 1002 C C . LYS A 1 128 ? 4.507 -6.619 4.627 1.00 96.62 128 LYS A C 1
ATOM 1004 O O . LYS A 1 128 ? 4.604 -6.846 3.424 1.00 96.62 128 LYS A O 1
ATOM 1009 N N . GLY A 1 129 ? 5.183 -5.626 5.210 1.00 95.62 129 GLY A N 1
ATOM 1010 C CA . GLY A 1 129 ? 6.230 -4.855 4.534 1.00 95.62 129 GLY A CA 1
ATOM 1011 C C . GLY A 1 129 ? 5.746 -3.905 3.429 1.00 95.62 129 GLY A C 1
ATOM 1012 O O . GLY A 1 129 ? 6.562 -3.450 2.630 1.00 95.62 129 GLY A O 1
ATOM 1013 N N . ALA A 1 130 ? 4.453 -3.553 3.381 1.00 97.31 130 ALA A N 1
ATOM 1014 C CA . ALA A 1 130 ? 3.890 -2.713 2.315 1.00 97.31 130 ALA A CA 1
ATOM 1015 C C . ALA A 1 130 ? 4.571 -1.334 2.199 1.00 97.31 130 ALA A C 1
ATOM 1017 O O . ALA A 1 130 ? 4.691 -0.793 1.102 1.00 97.31 130 ALA A O 1
ATOM 1018 N N . TYR A 1 131 ? 5.054 -0.781 3.319 1.00 96.88 131 TYR A N 1
ATOM 1019 C CA . TYR A 1 131 ? 5.810 0.477 3.349 1.00 96.88 131 TYR A CA 1
ATOM 1020 C C . TYR A 1 131 ? 7.028 0.459 2.414 1.00 96.88 131 TYR A C 1
ATOM 1022 O O . TYR A 1 131 ? 7.254 1.437 1.707 1.00 96.88 131 TYR A O 1
ATOM 1030 N N . ALA A 1 132 ? 7.791 -0.639 2.386 1.00 96.94 132 ALA A N 1
ATOM 1031 C CA . ALA A 1 132 ? 9.023 -0.712 1.605 1.00 96.94 132 ALA A CA 1
ATOM 1032 C C . ALA A 1 132 ? 8.727 -0.634 0.098 1.00 96.94 132 ALA A C 1
ATOM 1034 O O . ALA A 1 132 ? 9.320 0.180 -0.603 1.00 96.94 132 ALA A O 1
ATOM 1035 N N . ILE A 1 133 ? 7.715 -1.375 -0.368 1.00 97.25 133 ILE A N 1
ATOM 1036 C CA . ILE A 1 133 ? 7.248 -1.325 -1.764 1.00 97.25 133 ILE A CA 1
ATOM 1037 C C . ILE A 1 133 ? 6.767 0.081 -2.143 1.00 97.25 133 ILE A C 1
ATOM 1039 O O . ILE A 1 133 ? 7.114 0.599 -3.202 1.00 97.25 133 ILE A O 1
ATOM 1043 N N . LEU A 1 134 ? 5.982 0.727 -1.273 1.00 97.12 134 LEU A N 1
ATOM 1044 C CA . LEU A 1 134 ? 5.447 2.065 -1.539 1.00 97.12 134 LEU A CA 1
ATOM 1045 C C . LEU A 1 134 ? 6.538 3.143 -1.549 1.00 97.12 134 LEU A C 1
ATOM 1047 O O . LEU A 1 134 ? 6.451 4.068 -2.350 1.00 97.12 134 LEU A O 1
ATOM 1051 N N . ARG A 1 135 ? 7.574 3.007 -0.714 1.00 95.94 135 ARG A N 1
ATOM 1052 C CA . ARG A 1 135 ? 8.751 3.884 -0.726 1.00 95.94 135 ARG A CA 1
ATOM 1053 C C . ARG A 1 135 ? 9.530 3.761 -2.034 1.00 95.94 135 ARG A C 1
ATOM 1055 O O . ARG A 1 135 ? 9.910 4.778 -2.605 1.00 95.94 135 ARG A O 1
ATOM 1062 N N . GLU A 1 136 ? 9.785 2.541 -2.507 1.00 96.31 136 GLU A N 1
ATOM 1063 C CA . GLU A 1 136 ? 10.493 2.351 -3.781 1.00 96.31 136 GLU A CA 1
ATOM 1064 C C . GLU A 1 136 ? 9.653 2.838 -4.968 1.00 96.31 136 GLU A C 1
ATOM 1066 O O . GLU A 1 136 ? 10.188 3.461 -5.884 1.00 96.31 136 GLU A O 1
ATOM 1071 N N . LEU A 1 137 ? 8.327 2.648 -4.919 1.00 95.19 137 LEU A N 1
ATOM 1072 C CA . LEU A 1 137 ? 7.408 3.228 -5.901 1.00 95.19 137 LEU A CA 1
ATOM 1073 C C . LEU A 1 137 ? 7.515 4.760 -5.948 1.00 95.19 137 LEU A C 1
ATOM 1075 O O . LEU A 1 137 ? 7.605 5.317 -7.039 1.00 95.19 137 LEU A O 1
ATOM 1079 N N . ASP A 1 138 ? 7.528 5.420 -4.788 1.00 93.81 138 ASP A N 1
ATOM 1080 C CA . ASP A 1 138 ? 7.647 6.878 -4.660 1.00 93.81 138 ASP A CA 1
ATOM 1081 C C . ASP A 1 138 ? 8.965 7.387 -5.270 1.00 93.81 138 ASP A C 1
ATOM 1083 O O . ASP A 1 138 ? 8.956 8.209 -6.191 1.00 93.81 138 ASP A O 1
ATOM 1087 N N . LYS A 1 139 ? 10.098 6.771 -4.897 1.00 92.88 139 LYS A N 1
ATOM 1088 C CA . LYS A 1 139 ? 11.421 7.060 -5.486 1.00 92.88 139 LYS A CA 1
ATOM 1089 C C . LYS A 1 139 ? 11.438 6.895 -7.008 1.00 92.88 139 LYS A C 1
ATOM 1091 O O . LYS A 1 139 ? 12.025 7.711 -7.721 1.00 92.88 139 LYS A O 1
ATOM 1096 N N . ALA A 1 140 ? 10.813 5.834 -7.521 1.00 89.88 140 ALA A N 1
ATOM 1097 C CA . ALA A 1 140 ? 10.748 5.574 -8.956 1.00 89.88 140 ALA A CA 1
ATOM 1098 C C . ALA A 1 140 ? 9.906 6.627 -9.696 1.00 89.88 140 ALA A C 1
ATOM 1100 O O . ALA A 1 140 ? 10.200 6.944 -10.852 1.00 89.88 140 ALA A O 1
ATOM 1101 N N . THR A 1 141 ? 8.889 7.196 -9.039 1.00 84.12 141 THR A N 1
ATOM 1102 C CA . THR A 1 141 ? 8.082 8.292 -9.595 1.00 84.12 141 THR A CA 1
ATOM 1103 C C . THR A 1 141 ? 8.763 9.662 -9.523 1.00 84.12 141 THR A C 1
ATOM 1105 O O . THR A 1 141 ? 8.499 10.498 -10.385 1.00 84.12 141 THR A O 1
ATOM 1108 N N . GLU A 1 142 ? 9.688 9.869 -8.581 1.00 74.00 142 GLU A N 1
ATOM 1109 C CA . GLU A 1 142 ? 10.473 11.107 -8.427 1.00 74.00 142 GLU A CA 1
ATOM 1110 C C . GLU A 1 142 ? 11.704 11.205 -9.363 1.00 74.00 142 GLU A C 1
ATOM 1112 O O . GLU A 1 142 ? 12.313 12.270 -9.489 1.00 74.00 142 GLU A O 1
ATOM 1117 N N . GLY A 1 143 ? 12.100 10.112 -10.030 1.00 60.19 143 GLY A N 1
ATOM 1118 C CA . GLY A 1 143 ? 13.293 10.050 -10.890 1.00 60.19 143 GLY A CA 1
ATOM 1119 C C . GLY A 1 143 ? 13.222 10.885 -12.189 1.00 60.19 143 GLY A C 1
ATOM 1120 O O . GLY A 1 143 ? 12.178 11.426 -12.539 1.00 60.19 143 GLY A O 1
ATOM 1121 N N . PRO A 1 144 ? 14.306 10.959 -12.995 1.00 45.34 144 PRO A N 1
ATOM 1122 C CA . PRO A 1 144 ? 14.409 11.827 -14.187 1.00 45.34 144 PRO A CA 1
ATOM 1123 C C . PRO A 1 144 ? 13.472 11.463 -15.362 1.00 45.34 144 PRO A C 1
ATOM 1125 O O . PRO A 1 144 ? 13.485 12.140 -16.391 1.00 45.34 144 PRO A O 1
ATOM 1128 N N . ALA A 1 145 ? 12.674 10.399 -15.225 1.00 48.88 145 ALA A N 1
ATOM 1129 C CA . ALA A 1 145 ? 11.573 10.039 -16.123 1.00 48.88 145 ALA A CA 1
ATOM 1130 C C . ALA A 1 145 ? 10.197 10.522 -15.611 1.00 48.88 145 ALA A C 1
ATOM 1132 O O . ALA A 1 145 ? 9.186 10.336 -16.289 1.00 48.88 145 ALA A O 1
ATOM 1133 N N . GLY A 1 146 ? 10.155 11.154 -14.435 1.00 44.38 146 GLY A N 1
ATOM 1134 C CA . GLY A 1 146 ? 9.019 11.916 -13.947 1.00 44.38 146 GLY A CA 1
ATOM 1135 C C . GLY A 1 146 ? 8.772 13.084 -14.891 1.00 44.38 146 GLY A C 1
ATOM 1136 O O . GLY A 1 146 ? 9.653 13.907 -15.118 1.00 44.38 146 GLY A O 1
ATOM 1137 N N . PHE A 1 147 ? 7.594 13.082 -15.512 1.00 46.03 147 PHE A N 1
ATOM 1138 C CA . PHE A 1 147 ? 6.946 14.210 -16.180 1.00 46.03 147 PHE A CA 1
ATOM 1139 C C . PHE A 1 147 ? 7.877 15.384 -16.556 1.00 46.03 147 PHE A C 1
ATOM 1141 O O . PHE A 1 147 ? 8.103 16.297 -15.763 1.00 46.03 147 PHE A O 1
ATOM 1148 N N . GLN A 1 148 ? 8.376 15.417 -17.797 1.00 41.19 148 GLN A N 1
ATOM 1149 C CA . GLN A 1 148 ? 9.007 16.633 -18.315 1.00 41.19 148 GLN A CA 1
ATOM 1150 C C . GLN A 1 148 ? 7.948 17.751 -18.368 1.00 41.19 148 GLN A C 1
ATOM 1152 O O . GLN A 1 148 ? 6.945 17.601 -19.079 1.00 41.19 148 GLN A O 1
ATOM 1157 N N . PRO A 1 149 ? 8.129 18.882 -17.657 1.00 38.50 149 PRO A N 1
ATOM 1158 C CA . PRO A 1 149 ? 7.199 19.996 -17.736 1.00 38.50 149 PRO A CA 1
ATOM 1159 C C . PRO A 1 149 ? 7.342 20.634 -19.122 1.00 38.50 149 PRO A C 1
ATOM 1161 O O . PRO A 1 149 ? 8.258 21.413 -19.367 1.00 38.50 149 PRO A O 1
ATOM 1164 N N . GLY A 1 150 ? 6.463 20.263 -20.054 1.00 44.66 150 GLY A N 1
ATOM 1165 C CA . GLY A 1 150 ? 6.483 20.824 -21.407 1.00 44.66 150 GLY A CA 1
ATOM 1166 C C . GLY A 1 150 ? 5.781 20.023 -22.503 1.00 44.66 150 GLY A C 1
ATOM 1167 O O . GLY A 1 150 ? 5.606 20.559 -23.593 1.00 44.66 150 GLY A O 1
ATOM 1168 N N . MET A 1 151 ? 5.351 18.780 -22.260 1.00 44.09 151 MET A N 1
ATOM 1169 C CA . MET A 1 151 ? 4.647 17.986 -23.278 1.00 44.09 151 MET A CA 1
ATOM 1170 C C . MET A 1 151 ? 3.459 17.220 -22.694 1.00 44.09 151 MET A C 1
ATOM 1172 O O . MET A 1 151 ? 3.549 16.018 -22.511 1.00 44.09 151 MET A O 1
ATOM 1176 N N . VAL A 1 152 ? 2.345 17.901 -22.415 1.00 44.06 152 VAL A N 1
ATOM 1177 C CA . VAL A 1 152 ? 0.984 17.376 -22.643 1.00 44.06 152 VAL A CA 1
ATOM 1178 C C . VAL A 1 152 ? -0.043 18.488 -22.451 1.00 44.06 152 VAL A C 1
ATOM 1180 O O . VAL A 1 152 ? 0.033 19.309 -21.542 1.00 44.06 152 VAL A O 1
ATOM 1183 N N . ASN A 1 153 ? -1.009 18.471 -23.354 1.00 43.34 153 ASN A N 1
ATOM 1184 C CA . ASN A 1 153 ? -2.130 19.376 -23.529 1.00 43.34 153 ASN A CA 1
ATOM 1185 C C . ASN A 1 153 ? -2.859 19.563 -22.192 1.00 43.34 153 ASN A C 1
ATOM 1187 O O . ASN A 1 153 ? -3.366 18.624 -21.576 1.00 43.34 153 ASN A O 1
ATOM 1191 N N . GLU A 1 154 ? -2.841 20.805 -21.742 1.00 48.91 154 GLU A N 1
ATOM 1192 C CA . GLU A 1 154 ? -3.102 21.225 -20.379 1.00 48.91 154 GLU A CA 1
ATOM 1193 C C . GLU A 1 154 ? -4.605 21.215 -20.097 1.00 48.91 154 GLU A C 1
ATOM 1195 O O . GLU A 1 154 ? -5.365 21.844 -20.830 1.00 48.91 154 GLU A O 1
ATOM 1200 N N . SER A 1 155 ? -5.034 20.490 -19.054 1.00 48.75 155 SER A N 1
ATOM 1201 C CA . SER A 1 155 ? -6.010 20.950 -18.037 1.00 48.75 155 SER A CA 1
ATOM 1202 C C . SER A 1 155 ? -6.537 19.804 -17.152 1.00 48.75 155 SER A C 1
ATOM 1204 O O . SER A 1 155 ? -6.883 20.056 -16.005 1.00 48.75 155 SER A O 1
ATOM 1206 N N . GLY A 1 156 ? -6.571 18.548 -17.629 1.00 48.53 156 GLY A N 1
ATOM 1207 C CA . GLY A 1 156 ? -7.149 17.411 -16.875 1.00 48.53 156 GLY A CA 1
ATOM 1208 C C . GLY A 1 156 ? -6.135 16.518 -16.144 1.00 48.53 156 GLY A C 1
ATOM 1209 O O . GLY A 1 156 ? -6.265 16.268 -14.949 1.00 48.53 156 GLY A O 1
ATOM 1210 N N . MET A 1 157 ? -5.085 16.067 -16.836 1.00 48.34 157 MET A N 1
ATOM 1211 C CA . MET A 1 157 ? -4.158 15.041 -16.322 1.00 48.34 157 MET A CA 1
ATOM 1212 C C . MET A 1 157 ? -3.210 15.533 -15.217 1.00 48.34 157 MET A C 1
ATOM 1214 O O . MET A 1 157 ? -2.805 14.751 -14.361 1.00 48.34 157 MET A O 1
ATOM 1218 N N . LYS A 1 158 ? -2.880 16.831 -15.188 1.00 45.41 158 LYS A N 1
ATOM 1219 C CA . LYS A 1 158 ? -1.964 17.402 -14.183 1.00 45.41 158 LYS A CA 1
ATOM 1220 C C . LYS A 1 158 ? -2.583 17.442 -12.779 1.00 45.41 158 LYS A C 1
ATOM 1222 O O . LYS A 1 158 ? -1.861 17.356 -11.793 1.00 45.41 158 LYS A O 1
ATOM 1227 N N . LEU A 1 159 ? -3.913 17.531 -12.690 1.00 51.22 159 LEU A N 1
ATOM 1228 C CA . LEU A 1 159 ? -4.631 17.506 -11.414 1.00 51.22 159 LEU A CA 1
ATOM 1229 C C . LEU A 1 159 ? -4.628 16.098 -10.796 1.00 51.22 159 LEU A C 1
ATOM 1231 O O . LEU A 1 159 ? -4.424 15.954 -9.595 1.00 51.22 159 LEU A O 1
ATOM 1235 N N . LEU A 1 160 ? -4.806 15.071 -11.634 1.00 49.84 160 LEU A N 1
ATOM 1236 C CA . LEU A 1 160 ? -4.828 13.667 -11.214 1.00 49.84 160 LEU A CA 1
ATOM 1237 C C . LEU A 1 160 ? -3.447 13.192 -10.749 1.00 49.84 160 LEU A C 1
ATOM 1239 O O . LEU A 1 160 ? -3.349 12.513 -9.731 1.00 49.84 160 LEU A O 1
ATOM 1243 N N . ALA A 1 161 ? -2.379 13.595 -11.447 1.00 50.88 161 ALA A N 1
ATOM 1244 C CA . ALA A 1 161 ? -1.008 13.309 -11.021 1.00 50.88 161 ALA A CA 1
ATOM 1245 C C . ALA A 1 161 ? -0.678 13.969 -9.665 1.00 50.88 161 ALA A C 1
ATOM 1247 O O . ALA A 1 161 ? -0.179 13.301 -8.765 1.00 50.88 161 ALA A O 1
ATOM 1248 N N . ALA A 1 162 ? -1.051 15.242 -9.474 1.00 51.19 162 ALA A N 1
ATOM 1249 C CA . ALA A 1 162 ? -0.824 15.959 -8.216 1.00 51.19 162 ALA A CA 1
ATOM 1250 C C . ALA A 1 162 ? -1.627 15.376 -7.034 1.00 51.19 162 ALA A C 1
ATOM 1252 O O . ALA A 1 162 ? -1.097 15.214 -5.938 1.00 51.19 162 ALA A O 1
ATOM 1253 N N . GLN A 1 163 ? -2.899 15.003 -7.236 1.00 51.03 163 GLN A N 1
ATOM 1254 C CA . GLN A 1 163 ? -3.689 14.322 -6.196 1.00 51.03 163 GLN A CA 1
ATOM 1255 C C . GLN A 1 163 ? -3.083 12.975 -5.779 1.00 51.03 163 GLN A C 1
ATOM 1257 O O . GLN A 1 163 ? -3.236 12.557 -4.626 1.00 51.03 163 GLN A O 1
ATOM 1262 N N . GLN A 1 164 ? -2.396 12.295 -6.696 1.00 51.41 164 GLN A N 1
ATOM 1263 C CA . GLN A 1 164 ? -1.792 11.005 -6.411 1.00 51.41 164 GLN A CA 1
ATOM 1264 C C . GLN A 1 164 ? -0.500 11.121 -5.605 1.00 51.41 164 GLN A C 1
ATOM 1266 O O . GLN A 1 164 ? -0.344 10.340 -4.667 1.00 51.41 164 GLN A O 1
ATOM 1271 N N . GLU A 1 165 ? 0.370 12.095 -5.901 1.00 61.91 165 GLU A N 1
ATOM 1272 C CA . GLU A 1 165 ? 1.524 12.386 -5.037 1.00 61.91 165 GLU A CA 1
ATOM 1273 C C . GLU A 1 165 ? 1.037 12.572 -3.595 1.00 61.91 165 GLU A C 1
ATOM 1275 O O . GLU A 1 165 ? 1.502 11.885 -2.690 1.00 61.91 165 GLU A O 1
ATOM 1280 N N . HIS A 1 166 ? -0.025 13.354 -3.384 1.00 76.19 166 HIS A N 1
ATOM 1281 C CA . HIS A 1 166 ? -0.604 13.530 -2.050 1.00 76.19 166 HIS A CA 1
ATOM 1282 C C . HIS A 1 166 ? -1.123 12.231 -1.411 1.00 76.19 166 HIS A C 1
ATOM 1284 O O . HIS A 1 166 ? -0.979 12.055 -0.202 1.00 76.19 166 HIS A O 1
ATOM 1290 N N . THR A 1 167 ? -1.710 11.314 -2.187 1.00 88.69 167 THR A N 1
ATOM 1291 C CA . THR A 1 167 ? -2.274 10.060 -1.650 1.00 88.69 167 THR A CA 1
ATOM 1292 C C . THR A 1 167 ? -1.187 9.043 -1.304 1.00 88.69 167 THR A C 1
ATOM 1294 O O . THR A 1 167 ? -1.239 8.447 -0.228 1.00 88.69 167 THR A O 1
ATOM 1297 N N . LEU A 1 168 ? -0.188 8.870 -2.176 1.00 92.69 168 LEU A N 1
ATOM 1298 C CA . LEU A 1 168 ? 0.955 7.988 -1.925 1.00 92.69 168 LEU A CA 1
ATOM 1299 C C . LEU A 1 168 ? 1.757 8.477 -0.714 1.00 92.69 168 LEU A C 1
ATOM 1301 O O . LEU A 1 168 ? 1.976 7.708 0.220 1.00 92.69 168 LEU A O 1
ATOM 1305 N N . HIS A 1 169 ? 2.083 9.771 -0.665 1.00 91.31 169 HIS A N 1
ATOM 1306 C CA . HIS A 1 169 ? 2.785 10.372 0.470 1.00 91.31 169 HIS A CA 1
ATOM 1307 C C . HIS A 1 169 ? 1.984 10.245 1.774 1.00 91.31 169 HIS A C 1
ATOM 1309 O O . HIS A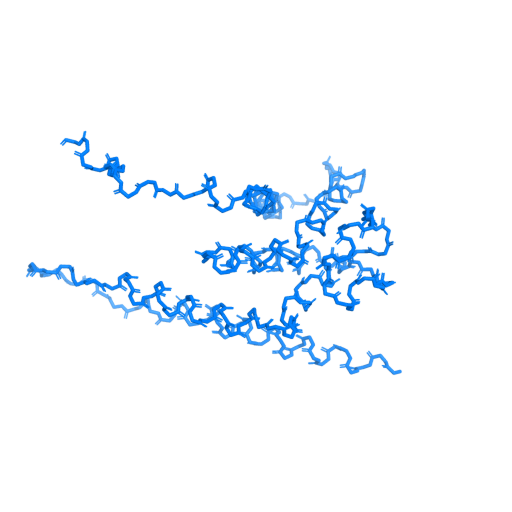 1 169 ? 2.548 9.927 2.823 1.00 91.31 169 HIS A O 1
ATOM 1315 N N . ALA A 1 170 ? 0.660 10.446 1.733 1.00 92.12 170 ALA A N 1
ATOM 1316 C CA . ALA A 1 170 ? -0.192 10.246 2.904 1.00 92.12 170 ALA A CA 1
ATOM 1317 C C . ALA A 1 170 ? -0.186 8.783 3.369 1.00 92.12 170 ALA A C 1
ATOM 1319 O O . ALA A 1 170 ? -0.093 8.525 4.568 1.00 92.12 170 ALA A O 1
ATOM 1320 N N . LEU A 1 171 ? -0.256 7.826 2.439 1.00 94.31 171 LEU A N 1
ATOM 1321 C CA . LEU A 1 171 ? -0.192 6.400 2.749 1.00 94.31 171 LEU A CA 1
ATOM 1322 C C . LEU A 1 171 ? 1.155 6.015 3.375 1.00 94.31 171 LEU A C 1
ATOM 1324 O O . LEU A 1 171 ? 1.177 5.351 4.411 1.00 94.31 171 LEU A O 1
ATOM 1328 N N . ILE A 1 172 ? 2.265 6.482 2.801 1.00 94.88 172 ILE A N 1
ATOM 1329 C CA . ILE A 1 172 ? 3.614 6.298 3.355 1.00 94.88 172 ILE A CA 1
ATOM 1330 C C . ILE A 1 172 ? 3.684 6.884 4.771 1.00 94.88 172 ILE A C 1
ATOM 1332 O O . ILE A 1 172 ? 4.118 6.202 5.700 1.00 94.88 172 ILE A O 1
ATOM 1336 N N . GLY A 1 173 ? 3.175 8.104 4.966 1.00 92.50 173 GLY A N 1
ATOM 1337 C CA . GLY A 1 173 ? 3.110 8.764 6.272 1.00 92.50 173 GLY A CA 1
ATOM 1338 C C . GLY A 1 173 ? 2.256 8.021 7.307 1.00 92.50 173 GLY A C 1
ATOM 1339 O O . GLY A 1 173 ? 2.553 8.070 8.501 1.00 92.50 173 GLY A O 1
ATOM 1340 N N . ILE A 1 174 ? 1.217 7.301 6.875 1.00 93.12 174 ILE A N 1
ATOM 1341 C CA . ILE A 1 174 ? 0.417 6.439 7.754 1.00 93.12 174 ILE A CA 1
ATOM 1342 C C . ILE A 1 174 ? 1.209 5.186 8.158 1.00 93.12 174 ILE A C 1
ATOM 1344 O O . ILE A 1 174 ? 1.184 4.781 9.323 1.00 93.12 174 ILE A O 1
ATOM 1348 N N . LEU A 1 175 ? 1.905 4.559 7.210 1.00 94.06 175 LEU A N 1
ATOM 1349 C CA . LEU A 1 175 ? 2.575 3.278 7.439 1.00 94.06 175 LEU A CA 1
ATOM 1350 C C . LEU A 1 175 ? 3.916 3.413 8.170 1.00 94.06 175 LEU A C 1
ATOM 1352 O O . LEU A 1 175 ? 4.285 2.491 8.892 1.00 94.06 175 LEU A O 1
ATOM 1356 N N . ILE A 1 176 ? 4.609 4.550 8.049 1.00 91.56 176 ILE A N 1
ATOM 1357 C CA . ILE A 1 176 ? 5.878 4.793 8.755 1.00 91.56 176 ILE A CA 1
ATOM 1358 C C . ILE A 1 176 ? 5.695 4.982 10.269 1.00 91.56 176 ILE A C 1
ATOM 1360 O O . ILE A 1 176 ? 6.598 4.683 11.043 1.00 91.56 176 ILE A O 1
ATOM 1364 N N . ARG A 1 177 ? 4.531 5.473 10.707 1.00 85.81 177 ARG A N 1
ATOM 1365 C CA . ARG A 1 177 ? 4.246 5.731 12.125 1.00 85.81 177 ARG A CA 1
ATOM 1366 C C . ARG A 1 177 ? 3.645 4.494 12.775 1.00 85.81 177 ARG A C 1
ATOM 1368 O O . ARG A 1 177 ? 2.738 3.881 12.205 1.00 85.81 177 ARG A O 1
ATOM 1375 N N . HIS A 1 178 ? 4.115 4.152 13.972 1.00 79.31 178 HIS A N 1
ATOM 1376 C CA . HIS A 1 178 ? 3.562 3.039 14.739 1.00 79.31 178 HIS A CA 1
ATOM 1377 C C . HIS A 1 178 ? 2.165 3.359 15.274 1.00 79.31 178 HIS A C 1
ATOM 1379 O O . HIS A 1 178 ? 1.803 4.513 15.494 1.00 79.31 178 HIS A O 1
ATOM 1385 N N . GLU A 1 179 ? 1.365 2.318 15.487 1.00 78.50 179 GLU A N 1
ATOM 1386 C CA . GLU A 1 179 ? -0.040 2.478 15.862 1.00 78.50 179 GLU A CA 1
ATOM 1387 C C . GLU A 1 179 ? -0.215 3.110 17.254 1.00 78.50 179 GLU A C 1
ATOM 1389 O O . GLU A 1 179 ? -1.141 3.891 17.466 1.00 78.50 179 GLU A O 1
ATOM 1394 N N . ASP A 1 180 ? 0.734 2.877 18.163 1.00 73.00 180 ASP A N 1
ATOM 1395 C CA . ASP A 1 180 ? 0.772 3.508 19.488 1.00 73.00 180 ASP A CA 1
ATOM 1396 C C . ASP A 1 180 ? 0.952 5.035 19.411 1.00 73.00 180 ASP A C 1
ATOM 1398 O O . ASP A 1 180 ? 0.445 5.763 20.260 1.00 73.00 180 ASP A O 1
ATOM 1402 N N . GLU A 1 181 ? 1.613 5.548 18.366 1.00 72.94 181 GLU A N 1
ATOM 1403 C CA . GLU A 1 181 ? 1.775 6.992 18.135 1.00 72.94 181 GLU A CA 1
ATOM 1404 C C . GLU A 1 181 ? 0.517 7.649 17.551 1.00 72.94 181 GLU A C 1
ATOM 1406 O O . GLU A 1 181 ? 0.386 8.875 17.573 1.00 72.94 181 GLU A O 1
ATOM 1411 N N . MET A 1 182 ? -0.390 6.845 16.985 1.00 69.31 182 MET A N 1
ATOM 1412 C CA . MET A 1 182 ? -1.671 7.295 16.436 1.00 69.31 182 MET A CA 1
ATOM 1413 C C . MET A 1 182 ? -2.822 7.170 17.437 1.00 69.31 182 MET A C 1
ATOM 1415 O O . MET A 1 182 ? -3.917 7.677 17.175 1.00 69.31 182 MET A O 1
ATOM 1419 N N . ALA A 1 183 ? -2.603 6.485 18.563 1.00 69.38 183 ALA A N 1
ATOM 1420 C CA . ALA A 1 183 ? -3.615 6.285 19.583 1.00 69.38 183 ALA A CA 1
ATOM 1421 C C . ALA A 1 183 ? -4.052 7.636 20.171 1.00 69.38 183 ALA A C 1
ATOM 1423 O O . ALA A 1 183 ? -3.269 8.373 20.767 1.00 69.38 183 ALA A O 1
ATOM 1424 N N . ILE A 1 184 ? -5.331 7.963 19.994 1.00 65.88 184 ILE A N 1
ATOM 1425 C CA . ILE A 1 184 ? -5.950 9.123 20.630 1.00 65.88 184 ILE A CA 1
ATOM 1426 C C . ILE A 1 184 ? -6.208 8.739 22.088 1.00 65.88 184 ILE A C 1
ATOM 1428 O O . ILE A 1 184 ? -6.915 7.763 22.345 1.00 65.88 184 ILE A O 1
ATOM 1432 N N . ASP A 1 185 ? -5.638 9.491 23.031 1.00 64.44 185 ASP A N 1
ATOM 1433 C CA . ASP A 1 185 ? -5.940 9.321 24.453 1.00 64.44 185 ASP A CA 1
ATOM 1434 C C . ASP A 1 185 ? -7.458 9.452 24.663 1.00 64.44 185 ASP A C 1
ATOM 1436 O O . ASP A 1 185 ? -8.086 10.414 24.227 1.00 64.44 185 ASP A O 1
ATOM 1440 N N . VAL A 1 186 ? -8.074 8.476 25.327 1.00 65.12 186 VAL A N 1
ATOM 1441 C CA . VAL A 1 186 ? -9.519 8.479 25.604 1.00 65.12 186 VAL A CA 1
ATOM 1442 C C . VAL A 1 186 ? -9.929 9.727 26.398 1.00 65.12 186 VAL A C 1
ATOM 1444 O O . VAL A 1 186 ? -11.082 10.149 26.334 1.00 65.12 186 VAL A O 1
ATOM 1447 N N . ASN A 1 187 ? -8.982 10.330 27.118 1.00 64.94 187 ASN A N 1
ATOM 1448 C CA . ASN A 1 187 ? -9.191 11.517 27.929 1.00 64.94 187 ASN A CA 1
ATOM 1449 C C . ASN A 1 187 ? -8.996 12.850 27.179 1.00 64.94 187 ASN A C 1
ATOM 1451 O O . ASN A 1 187 ? -9.179 13.905 27.786 1.00 64.94 187 ASN A O 1
ATOM 1455 N N . VAL A 1 188 ? -8.627 12.858 25.888 1.00 67.62 188 VAL A N 1
ATOM 1456 C CA . VAL A 1 188 ? -8.605 14.125 25.140 1.00 67.62 188 VAL A CA 1
ATOM 1457 C C . VAL A 1 188 ? -10.020 14.539 24.748 1.00 67.62 188 VAL A C 1
ATOM 1459 O O . VAL A 1 188 ? -10.699 13.893 23.948 1.00 67.62 188 VAL A O 1
ATOM 1462 N N . GLU A 1 189 ? -10.467 15.655 25.318 1.00 61.06 189 GLU A N 1
ATOM 1463 C CA . GLU A 1 189 ? -11.716 16.292 24.926 1.00 61.06 189 GLU A CA 1
ATOM 1464 C C . GLU A 1 189 ? -11.666 16.702 23.452 1.00 61.06 189 GLU A C 1
ATOM 1466 O O . GLU A 1 189 ? -10.687 17.265 22.954 1.00 61.06 189 GLU A O 1
ATOM 1471 N N . SER A 1 190 ? -12.737 16.375 22.729 1.00 71.62 190 SER A N 1
ATOM 1472 C CA . SER A 1 190 ? -12.878 16.733 21.321 1.00 71.62 190 SER A CA 1
ATOM 1473 C C . SER A 1 190 ? -12.725 18.243 21.159 1.00 71.62 190 SER A C 1
ATOM 1475 O O . SER A 1 190 ? -13.322 19.006 21.902 1.00 71.62 190 SER A O 1
ATOM 1477 N N . LEU A 1 191 ? -12.032 18.721 20.125 1.00 67.75 191 LEU A N 1
ATOM 1478 C CA . LEU A 1 191 ? -11.925 20.169 19.865 1.00 67.75 191 LEU A CA 1
ATOM 1479 C C . LEU A 1 191 ? -13.291 20.872 19.721 1.00 67.75 191 LEU A C 1
ATOM 1481 O O . LEU A 1 191 ? -13.383 22.090 19.823 1.00 67.75 191 LEU A O 1
ATOM 1485 N N . ARG A 1 192 ? -14.362 20.102 19.505 1.00 70.19 192 ARG A N 1
ATOM 1486 C CA . ARG A 1 192 ? -15.749 20.579 19.464 1.00 70.19 192 ARG A CA 1
ATOM 1487 C C . ARG A 1 192 ? -16.346 20.882 20.842 1.00 70.19 192 ARG A C 1
ATOM 1489 O O . ARG A 1 192 ? -17.341 21.590 20.893 1.00 70.19 192 ARG A O 1
ATOM 1496 N N . SER A 1 193 ? -15.790 20.340 21.926 1.00 67.88 193 SER A N 1
ATOM 1497 C CA . SER A 1 193 ? -16.228 20.625 23.300 1.00 67.88 193 SER A CA 1
ATOM 1498 C C . SER A 1 193 ? -15.537 21.845 23.912 1.00 67.88 193 SER A C 1
ATOM 1500 O O . SER A 1 193 ? -15.900 22.253 25.006 1.00 67.88 193 SER A O 1
ATOM 1502 N N . LEU A 1 194 ? -14.576 22.450 23.204 1.00 69.12 194 LEU A N 1
ATOM 1503 C CA . LEU A 1 194 ? -13.874 23.675 23.605 1.00 69.12 194 LEU A CA 1
ATOM 1504 C C . LEU A 1 194 ? -14.564 24.969 23.111 1.00 69.12 194 LEU A C 1
ATOM 1506 O O . LEU A 1 194 ? -13.906 26.006 23.028 1.00 69.12 194 LEU A O 1
ATOM 1510 N N . GLN A 1 195 ? -15.855 24.918 22.753 1.00 54.78 195 GLN A N 1
ATOM 1511 C CA . GLN A 1 195 ? -16.655 26.099 22.382 1.00 54.78 195 GLN A CA 1
ATOM 1512 C C . GLN A 1 195 ? -17.447 26.665 23.558 1.00 54.78 195 GLN A C 1
ATOM 1514 O O . GLN A 1 195 ? -18.055 25.862 24.298 1.00 54.78 195 GLN A O 1
#

InterPro domains:
  IPR007206 Protein HGH1 C-terminal [PF04064] (111-182)
  IPR039717 Protein Hgh1 [PTHR13387] (55-185)

Radius of gyration: 20.13 Å; chains: 1; bounding box: 57×46×52 Å